Protein AF-A0A7S2PS71-F1 (afdb_monomer)

Structure (mmCIF, N/CA/C/O backbone):
data_AF-A0A7S2PS71-F1
#
_entry.id   AF-A0A7S2PS71-F1
#
loop_
_atom_site.group_PDB
_atom_site.id
_atom_site.type_symbol
_atom_site.label_atom_id
_atom_site.label_alt_id
_atom_site.label_comp_id
_atom_site.label_asym_id
_atom_site.label_entity_id
_atom_site.label_seq_id
_atom_site.pdbx_PDB_ins_code
_atom_site.Cartn_x
_atom_site.Cartn_y
_atom_site.Cartn_z
_atom_site.occupancy
_atom_site.B_iso_or_equiv
_atom_site.auth_seq_id
_atom_site.auth_comp_id
_atom_site.auth_asym_id
_atom_site.auth_atom_id
_atom_site.pdbx_PDB_model_num
ATOM 1 N N . MET A 1 1 ? 16.052 -10.004 -7.915 1.00 88.25 1 MET A N 1
ATOM 2 C CA . MET A 1 1 ? 15.479 -8.748 -7.383 1.00 88.25 1 MET A CA 1
ATOM 3 C C . MET A 1 1 ? 14.417 -8.160 -8.308 1.00 88.25 1 MET A C 1
ATOM 5 O O . MET A 1 1 ? 13.283 -8.078 -7.869 1.00 88.25 1 MET A O 1
ATOM 9 N N . VAL A 1 2 ? 14.727 -7.859 -9.580 1.00 94.12 2 VAL A N 1
ATOM 10 C CA . VAL A 1 2 ? 13.771 -7.283 -10.561 1.00 94.12 2 VAL A CA 1
ATOM 11 C C . VAL A 1 2 ? 12.418 -8.005 -10.595 1.00 94.12 2 VAL A C 1
ATOM 13 O O . VAL A 1 2 ? 11.387 -7.362 -10.455 1.00 94.12 2 VAL A O 1
ATOM 16 N N . LEU A 1 3 ? 12.409 -9.338 -10.705 1.00 93.62 3 LEU A N 1
ATOM 17 C CA . LEU A 1 3 ? 11.165 -10.118 -10.732 1.00 93.62 3 LEU A CA 1
ATOM 18 C C . LEU A 1 3 ? 10.338 -9.993 -9.450 1.00 93.62 3 LEU A C 1
ATOM 20 O O . LEU A 1 3 ? 9.124 -9.856 -9.519 1.00 93.62 3 LEU A O 1
ATOM 24 N N . VAL A 1 4 ? 10.993 -10.028 -8.287 1.00 92.06 4 VAL A N 1
ATOM 25 C CA . VAL A 1 4 ? 10.323 -9.878 -6.986 1.00 92.06 4 VAL A CA 1
ATOM 26 C C . VAL A 1 4 ? 9.732 -8.477 -6.871 1.00 92.06 4 VAL A C 1
ATOM 28 O O . VAL A 1 4 ? 8.587 -8.328 -6.466 1.00 92.06 4 VAL A O 1
ATOM 31 N N . PHE A 1 5 ? 10.484 -7.462 -7.293 1.00 92.00 5 PHE A N 1
ATOM 32 C CA . PHE A 1 5 ? 10.036 -6.077 -7.261 1.00 92.00 5 PHE A CA 1
ATOM 33 C C . PHE A 1 5 ? 8.840 -5.835 -8.188 1.00 92.00 5 PHE A C 1
ATOM 35 O O . PHE A 1 5 ? 7.818 -5.297 -7.768 1.00 92.00 5 PHE A O 1
ATOM 42 N N . PHE A 1 6 ? 8.926 -6.315 -9.429 1.00 93.25 6 PHE A N 1
ATOM 43 C CA . PHE A 1 6 ? 7.836 -6.213 -10.394 1.00 93.25 6 PHE A CA 1
ATOM 44 C C . PHE A 1 6 ? 6.597 -6.998 -9.948 1.00 93.25 6 PHE A C 1
ATOM 46 O O . PHE A 1 6 ? 5.473 -6.508 -10.068 1.00 93.25 6 PHE A O 1
ATOM 53 N N . HIS A 1 7 ? 6.794 -8.200 -9.387 1.00 92.38 7 HIS A N 1
ATOM 54 C CA . HIS A 1 7 ? 5.714 -8.970 -8.779 1.00 92.38 7 HIS A CA 1
ATOM 55 C C . HIS A 1 7 ? 5.026 -8.154 -7.695 1.00 92.38 7 HIS A C 1
ATOM 57 O O . HIS A 1 7 ? 3.797 -8.155 -7.647 1.00 92.38 7 HIS A O 1
ATOM 63 N N . THR A 1 8 ? 5.769 -7.452 -6.839 1.00 91.56 8 THR A N 1
ATOM 64 C CA . THR A 1 8 ? 5.081 -6.681 -5.818 1.00 91.56 8 THR A CA 1
ATOM 65 C C . THR A 1 8 ? 4.310 -5.514 -6.403 1.00 91.56 8 THR A C 1
ATOM 67 O O . THR A 1 8 ? 3.122 -5.454 -6.128 1.00 91.56 8 THR A O 1
ATOM 70 N N . ILE A 1 9 ? 4.895 -4.685 -7.275 1.00 92.31 9 ILE A N 1
ATOM 71 C CA . ILE A 1 9 ? 4.182 -3.541 -7.878 1.00 92.31 9 ILE A CA 1
ATOM 72 C C . ILE A 1 9 ? 2.855 -3.964 -8.525 1.00 92.31 9 ILE A C 1
ATOM 74 O O . ILE A 1 9 ? 1.849 -3.271 -8.384 1.00 92.31 9 ILE A O 1
ATOM 78 N N . PHE A 1 10 ? 2.832 -5.098 -9.230 1.00 91.50 10 PHE A N 1
ATOM 79 C CA . PHE A 1 10 ? 1.651 -5.500 -9.993 1.00 91.50 10 PHE A CA 1
ATOM 80 C C . PHE A 1 10 ? 0.907 -6.696 -9.433 1.00 91.50 10 PHE A C 1
ATOM 82 O O . PHE A 1 10 ? -0.272 -6.596 -9.136 1.00 91.50 10 PHE A O 1
ATOM 89 N N . ALA A 1 11 ? 1.544 -7.854 -9.308 1.00 88.19 11 ALA A N 1
ATOM 90 C CA . ALA A 1 11 ? 0.830 -9.073 -8.942 1.00 88.19 11 ALA A CA 1
ATOM 91 C C . ALA A 1 11 ? 0.374 -9.083 -7.472 1.00 88.19 11 ALA A C 1
ATOM 93 O O . ALA A 1 11 ? -0.634 -9.718 -7.155 1.00 88.19 11 ALA A O 1
ATOM 94 N N . GLY A 1 12 ? 1.106 -8.415 -6.576 1.00 90.25 12 GLY A N 1
ATOM 95 C CA . GLY A 1 12 ? 0.759 -8.282 -5.161 1.00 90.25 12 GLY A CA 1
ATOM 96 C C . GLY A 1 12 ? -0.057 -7.024 -4.868 1.00 90.25 12 GLY A C 1
ATOM 97 O O . GLY A 1 12 ? -1.199 -7.108 -4.419 1.00 90.25 12 GLY A O 1
ATOM 98 N N . HIS A 1 13 ? 0.524 -5.863 -5.150 1.00 94.19 13 HIS A N 1
ATOM 99 C CA . HIS A 1 13 ? 0.075 -4.568 -4.649 1.00 94.19 13 HIS A CA 1
ATOM 100 C C . HIS A 1 13 ? -1.300 -4.147 -5.181 1.00 94.19 13 HIS A C 1
ATOM 102 O O . HIS A 1 13 ? -2.149 -3.696 -4.412 1.00 94.19 13 HIS A O 1
ATOM 108 N N . VAL A 1 14 ? -1.603 -4.401 -6.460 1.00 94.56 14 VAL A N 1
ATOM 109 C CA . VAL A 1 14 ? -2.919 -4.051 -7.041 1.00 94.56 14 VAL A CA 1
ATOM 110 C C . VAL A 1 14 ? -4.080 -4.776 -6.354 1.00 94.56 14 VAL A C 1
ATOM 112 O O . VAL A 1 14 ? -5.198 -4.267 -6.325 1.00 94.56 14 VAL A O 1
ATOM 115 N N . LYS A 1 15 ? -3.829 -5.951 -5.758 1.00 94.25 15 LYS A N 1
ATOM 116 C CA . LYS A 1 15 ? -4.843 -6.697 -4.997 1.00 94.25 15 LYS A CA 1
ATOM 117 C C . LYS A 1 15 ? -5.150 -6.014 -3.672 1.00 94.25 15 LYS A C 1
ATOM 119 O O . LYS A 1 15 ? -6.304 -6.027 -3.253 1.00 94.25 15 LYS A O 1
ATOM 124 N N . LEU A 1 16 ? -4.144 -5.398 -3.042 1.00 95.25 16 LEU A N 1
ATOM 125 C CA . LEU A 1 16 ? -4.334 -4.603 -1.828 1.00 95.25 16 LEU A CA 1
ATOM 126 C C . LEU A 1 16 ? -5.249 -3.413 -2.129 1.00 95.25 16 LEU A C 1
ATOM 128 O O . LEU A 1 16 ? -6.234 -3.222 -1.423 1.00 95.25 16 LEU A O 1
ATOM 132 N N . HIS A 1 17 ? -4.995 -2.688 -3.225 1.00 95.88 17 HIS A N 1
ATOM 133 C CA . HIS A 1 17 ? -5.865 -1.596 -3.677 1.00 95.88 17 HIS A CA 1
ATOM 134 C C . HIS A 1 17 ? -7.286 -2.069 -3.996 1.00 95.88 17 HIS A C 1
ATOM 136 O O . HIS A 1 17 ? -8.255 -1.473 -3.528 1.00 95.88 17 HIS A O 1
ATOM 142 N N . ALA A 1 18 ? -7.421 -3.153 -4.766 1.00 93.75 18 ALA A N 1
ATOM 143 C CA . ALA A 1 18 ? -8.726 -3.692 -5.137 1.00 93.75 18 ALA A CA 1
ATOM 144 C C . ALA A 1 18 ? -9.552 -4.083 -3.902 1.00 93.75 18 ALA A C 1
ATOM 146 O O . ALA A 1 18 ? -10.733 -3.743 -3.820 1.00 93.75 18 ALA A O 1
ATOM 147 N N . MET A 1 19 ? -8.926 -4.749 -2.927 1.00 95.25 19 MET A N 1
ATOM 148 C CA . MET A 1 19 ? -9.580 -5.142 -1.682 1.00 95.25 19 MET A CA 1
ATOM 149 C C . MET A 1 19 ? -9.910 -3.932 -0.803 1.00 95.25 19 MET A C 1
ATOM 151 O O . MET A 1 19 ? -11.015 -3.855 -0.281 1.00 95.25 19 MET A O 1
ATOM 155 N N . ALA A 1 20 ? -9.011 -2.954 -0.697 1.00 96.00 20 ALA A N 1
ATOM 156 C CA . ALA A 1 20 ? -9.198 -1.770 0.139 1.00 96.00 20 ALA A CA 1
ATOM 157 C C . ALA A 1 20 ? -10.410 -0.904 -0.244 1.00 96.00 20 ALA A C 1
ATOM 159 O O . ALA A 1 20 ? -10.923 -0.186 0.609 1.00 96.00 20 ALA A O 1
ATOM 160 N N . ASN A 1 21 ? -10.913 -0.995 -1.482 1.00 94.88 21 ASN A N 1
ATOM 161 C CA . ASN A 1 21 ? -12.157 -0.320 -1.880 1.00 94.88 21 ASN A CA 1
ATOM 162 C C . ASN A 1 21 ? -13.375 -0.775 -1.058 1.00 94.88 21 ASN A C 1
ATOM 164 O O . ASN A 1 21 ? -14.301 0.004 -0.870 1.00 94.88 21 ASN A O 1
ATOM 168 N N . TRP A 1 22 ? -13.367 -2.007 -0.542 1.00 95.19 22 TRP A N 1
ATOM 169 C CA . TRP A 1 22 ? -14.413 -2.519 0.351 1.00 95.19 22 TRP A CA 1
ATOM 170 C C . TRP A 1 22 ? -14.237 -2.039 1.801 1.00 95.19 22 TRP A C 1
ATOM 172 O O . TRP A 1 22 ? -15.141 -2.168 2.620 1.00 95.19 22 TRP A O 1
ATOM 182 N N . GLY A 1 23 ? -13.075 -1.462 2.120 1.00 95.69 23 GLY A N 1
ATOM 183 C CA . GLY A 1 23 ? -12.723 -0.946 3.441 1.00 95.69 23 GLY A CA 1
ATOM 184 C C . GLY A 1 23 ? -13.134 0.509 3.655 1.00 95.69 23 GLY A C 1
ATOM 185 O O . GLY A 1 23 ? -12.707 1.122 4.630 1.00 95.69 23 GLY A O 1
ATOM 186 N N . VAL A 1 24 ? -13.910 1.094 2.742 1.00 95.06 24 VAL A N 1
ATOM 187 C CA . VAL A 1 24 ? -14.308 2.502 2.786 1.00 95.06 24 VAL A CA 1
ATOM 188 C C . VAL A 1 24 ? -15.759 2.678 2.349 1.00 95.06 24 VAL A C 1
ATOM 190 O O . VAL A 1 24 ? -16.217 2.023 1.418 1.00 95.06 24 VAL A O 1
ATOM 193 N N . ASN A 1 25 ? -16.486 3.596 2.990 1.00 93.00 25 ASN A N 1
ATOM 194 C CA . ASN A 1 25 ? -17.864 3.911 2.613 1.00 93.00 25 ASN A CA 1
ATOM 195 C C . ASN A 1 25 ? -18.225 5.370 2.919 1.00 93.00 25 ASN A C 1
ATOM 197 O O . ASN A 1 25 ? -18.721 5.700 3.988 1.00 93.00 25 ASN A O 1
ATOM 201 N N . HIS A 1 26 ? -18.010 6.271 1.964 1.00 88.50 26 HIS A N 1
ATOM 202 C CA . HIS A 1 26 ? -18.262 7.699 2.184 1.00 88.50 26 HIS A CA 1
ATOM 203 C C . HIS A 1 26 ? -19.748 8.065 2.379 1.00 88.50 26 HIS A C 1
ATOM 205 O O . HIS A 1 26 ? -20.025 9.172 2.826 1.00 88.50 26 HIS A O 1
ATOM 211 N N . MET A 1 27 ? -20.689 7.173 2.044 1.00 88.31 27 MET A N 1
ATOM 212 C CA . MET A 1 27 ? -22.129 7.463 2.071 1.00 88.31 27 MET A CA 1
ATOM 213 C C . MET A 1 27 ? -22.780 7.179 3.428 1.00 88.31 27 MET A C 1
ATOM 215 O O . MET A 1 27 ? -23.771 7.820 3.763 1.00 88.31 27 MET A O 1
ATOM 219 N N . LEU A 1 28 ? -22.256 6.209 4.185 1.00 87.88 28 LEU A N 1
ATOM 220 C CA . LEU A 1 28 ? -22.832 5.768 5.466 1.00 87.88 28 LEU A CA 1
ATOM 221 C C . LEU A 1 28 ? -22.031 6.224 6.692 1.00 87.88 28 LEU A C 1
ATOM 223 O O . LEU A 1 28 ? -22.475 6.052 7.823 1.00 87.88 28 LEU A O 1
ATOM 227 N N . ILE A 1 29 ? -20.844 6.787 6.477 1.00 88.06 29 ILE A N 1
ATOM 228 C CA . ILE A 1 29 ? -19.962 7.263 7.539 1.00 88.06 29 ILE A CA 1
ATOM 229 C C . ILE A 1 29 ? -20.316 8.711 7.873 1.00 88.06 29 ILE A C 1
ATOM 231 O O . IL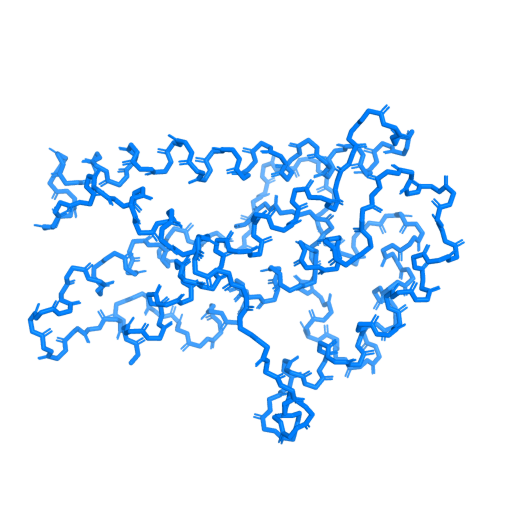E A 1 29 ? -20.251 9.571 7.001 1.00 88.06 29 ILE A O 1
ATOM 235 N N . GLU A 1 30 ? -20.600 9.005 9.140 1.00 89.81 30 GLU A N 1
ATOM 236 C CA . GLU A 1 30 ? -20.788 10.381 9.632 1.00 89.81 30 GLU A CA 1
ATOM 237 C C . GLU A 1 30 ? -19.474 11.029 10.104 1.00 89.81 30 GLU A C 1
ATOM 239 O O . GLU A 1 30 ? -19.332 12.253 10.109 1.00 89.81 30 GLU A O 1
ATOM 244 N N . ASP A 1 31 ? -18.485 10.218 10.492 1.00 92.81 31 ASP A N 1
ATOM 245 C CA . ASP A 1 31 ? -17.196 10.708 10.977 1.00 92.81 31 ASP A CA 1
ATOM 246 C C . ASP A 1 31 ? -16.380 11.363 9.848 1.00 92.81 31 ASP A C 1
ATOM 248 O O . ASP A 1 31 ? -15.998 10.733 8.858 1.00 92.81 31 ASP A O 1
ATOM 252 N N . SER A 1 32 ? -16.069 12.649 10.020 1.00 92.75 32 SER A N 1
ATOM 253 C CA . SER A 1 32 ? -15.376 13.445 8.999 1.00 92.75 32 SER A CA 1
ATOM 254 C C . SER A 1 32 ? -13.968 12.942 8.645 1.00 92.75 32 SER A C 1
ATOM 256 O O . SER A 1 32 ? -13.517 13.144 7.514 1.00 92.75 32 SER A O 1
ATOM 258 N N . VAL A 1 33 ? -13.256 12.289 9.574 1.00 93.38 33 VAL A N 1
ATOM 259 C CA . VAL A 1 33 ? -11.925 11.723 9.306 1.00 93.38 33 VAL A CA 1
ATOM 260 C C . VAL A 1 33 ? -12.079 10.520 8.390 1.00 93.38 33 VAL A C 1
ATOM 262 O O . VAL A 1 33 ? -11.402 10.438 7.364 1.00 93.38 33 VAL A O 1
ATOM 265 N N . LEU A 1 34 ? -13.005 9.621 8.718 1.00 94.19 34 LEU A N 1
ATOM 266 C CA . LEU A 1 34 ? -13.282 8.437 7.912 1.00 94.19 34 LEU A CA 1
ATOM 267 C C . LEU A 1 34 ? -13.854 8.790 6.530 1.00 94.19 34 LEU A C 1
ATOM 269 O O . LEU A 1 34 ? -13.444 8.182 5.541 1.00 94.19 34 LEU A O 1
ATOM 273 N N . GLN A 1 35 ? -14.708 9.814 6.416 1.00 94.38 35 GLN A N 1
ATOM 274 C CA . GLN A 1 35 ? -15.187 10.304 5.115 1.00 94.38 35 GLN A CA 1
ATOM 275 C C . GLN A 1 35 ? -14.034 10.771 4.217 1.00 94.38 35 GLN A C 1
ATOM 277 O O . GLN A 1 35 ? -13.961 10.383 3.049 1.00 94.38 35 GLN A O 1
ATOM 282 N N . ARG A 1 36 ? -13.095 11.566 4.752 1.00 93.81 36 ARG A N 1
ATOM 283 C CA . ARG A 1 36 ? -11.908 12.007 3.996 1.00 93.81 36 ARG A CA 1
ATOM 284 C C . ARG A 1 36 ? -11.063 10.816 3.558 1.00 93.81 36 ARG A C 1
ATOM 286 O O . ARG A 1 36 ? -10.705 10.731 2.388 1.00 93.81 36 ARG A O 1
ATOM 293 N N . CYS A 1 37 ? -10.819 9.869 4.464 1.00 94.31 37 CYS A N 1
ATOM 294 C CA . CYS A 1 37 ? -10.092 8.635 4.161 1.00 94.31 37 CYS A CA 1
ATOM 295 C C . CYS A 1 37 ? -10.757 7.839 3.031 1.00 94.31 37 CYS A C 1
ATOM 297 O O . CYS A 1 37 ? -10.066 7.336 2.141 1.00 94.31 37 CYS A O 1
ATOM 299 N N . ALA A 1 38 ? -12.090 7.761 3.045 1.00 95.44 38 ALA A N 1
ATOM 300 C CA . ALA A 1 38 ? -12.874 7.067 2.035 1.00 95.44 38 ALA A CA 1
ATOM 301 C C . ALA A 1 38 ? -12.771 7.735 0.660 1.00 95.44 38 ALA A C 1
ATOM 303 O O . ALA A 1 38 ? -12.468 7.062 -0.329 1.00 95.44 38 ALA A O 1
ATOM 304 N N . VAL A 1 39 ? -12.959 9.057 0.597 1.00 94.62 39 VAL A N 1
ATOM 305 C CA . VAL A 1 39 ? -12.832 9.832 -0.648 1.00 94.62 39 VAL A CA 1
ATOM 306 C C . VAL A 1 39 ? -11.414 9.726 -1.203 1.00 94.62 39 VAL A C 1
ATOM 308 O O . VAL A 1 39 ? -11.243 9.427 -2.383 1.00 94.62 39 VAL A O 1
ATOM 311 N N . THR A 1 40 ? -10.398 9.911 -0.359 1.00 94.56 40 THR A N 1
ATOM 312 C CA . THR A 1 40 ? -8.992 9.834 -0.766 1.00 94.56 40 THR A CA 1
ATOM 313 C C . THR A 1 40 ? -8.632 8.452 -1.298 1.00 94.56 40 THR A C 1
ATOM 315 O O . THR A 1 40 ? -8.109 8.366 -2.404 1.00 94.56 40 THR A O 1
ATOM 318 N N . THR A 1 41 ? -8.964 7.382 -0.569 1.00 95.88 41 THR A N 1
ATOM 319 C CA . THR A 1 41 ? -8.686 6.000 -0.998 1.00 95.88 41 THR A CA 1
ATOM 320 C C . THR A 1 41 ? -9.357 5.698 -2.335 1.00 95.88 41 THR A C 1
ATOM 322 O O . THR A 1 41 ? -8.712 5.201 -3.257 1.00 95.88 41 THR A O 1
ATOM 325 N N . THR A 1 42 ? -10.637 6.058 -2.471 1.00 95.31 42 THR A N 1
ATOM 326 C CA . THR A 1 42 ? -11.406 5.824 -3.701 1.00 95.31 42 THR A CA 1
ATOM 327 C C . THR A 1 42 ? -10.801 6.582 -4.881 1.00 95.31 42 THR A C 1
ATOM 329 O O . THR A 1 42 ? -10.583 6.005 -5.946 1.00 95.31 42 THR A O 1
ATOM 332 N N . ALA A 1 43 ? -10.485 7.867 -4.694 1.00 94.19 43 ALA A N 1
ATOM 333 C CA . ALA A 1 43 ? -9.886 8.696 -5.732 1.00 94.19 43 ALA A CA 1
ATOM 334 C C . ALA A 1 43 ? -8.495 8.185 -6.130 1.00 94.19 43 ALA A C 1
ATOM 336 O O . ALA A 1 43 ? -8.214 8.053 -7.320 1.00 94.19 43 ALA A O 1
ATOM 337 N N . TYR A 1 44 ? -7.643 7.851 -5.156 1.00 94.38 44 TYR A N 1
ATOM 338 C CA . TYR A 1 44 ? -6.295 7.344 -5.408 1.00 94.38 44 TYR A CA 1
ATOM 339 C C . TYR A 1 44 ? -6.329 6.030 -6.192 1.00 94.38 44 TYR A C 1
ATOM 341 O O . TYR A 1 44 ? -5.685 5.916 -7.235 1.00 94.38 44 TYR A O 1
ATOM 349 N N . ASN A 1 45 ? -7.161 5.076 -5.763 1.00 94.94 45 ASN A N 1
ATOM 350 C CA . ASN A 1 45 ? -7.341 3.802 -6.459 1.00 94.94 45 ASN A CA 1
ATOM 351 C C . ASN A 1 45 ? -7.876 4.007 -7.884 1.00 94.94 45 ASN A C 1
ATOM 353 O O . ASN A 1 45 ? -7.386 3.385 -8.830 1.00 94.94 45 ASN A O 1
ATOM 357 N N . PHE A 1 46 ? -8.838 4.918 -8.064 1.00 94.06 46 PHE A N 1
ATOM 358 C CA . PHE A 1 46 ? -9.353 5.274 -9.385 1.00 94.06 46 PHE A CA 1
ATOM 359 C C . PHE A 1 46 ? -8.261 5.857 -10.292 1.00 94.06 46 PHE A C 1
ATOM 361 O O . PHE A 1 46 ? -8.140 5.442 -11.449 1.00 94.06 46 PHE A O 1
ATOM 368 N N . PHE A 1 47 ? -7.445 6.789 -9.793 1.00 93.00 47 PHE A N 1
ATOM 369 C CA . PHE A 1 47 ? -6.344 7.376 -10.561 1.00 93.00 47 PHE A CA 1
ATOM 370 C C . PHE A 1 47 ? -5.273 6.340 -10.909 1.00 93.00 47 PHE A C 1
ATOM 372 O O . PHE A 1 47 ? -4.846 6.275 -12.067 1.00 93.00 47 PHE A O 1
ATOM 379 N N . GLY A 1 48 ? -4.896 5.496 -9.947 1.00 91.50 48 GLY A N 1
ATOM 380 C CA . GLY A 1 48 ? -3.940 4.408 -10.144 1.00 91.50 48 GLY A CA 1
ATOM 381 C C . GLY A 1 48 ? -4.392 3.413 -11.212 1.00 91.50 48 GLY A C 1
ATOM 382 O O . GLY A 1 48 ? -3.582 2.961 -12.011 1.00 91.50 48 GLY A O 1
ATOM 383 N N . HIS A 1 49 ? -5.690 3.124 -11.306 1.00 90.75 49 HIS A N 1
ATOM 384 C CA . HIS A 1 49 ? -6.200 2.208 -12.326 1.00 90.75 49 HIS A CA 1
ATOM 385 C C . HIS A 1 49 ? -6.412 2.879 -13.695 1.00 90.75 49 HIS A C 1
ATOM 387 O O . HIS A 1 49 ? -6.064 2.322 -14.732 1.00 90.75 49 HIS A O 1
ATOM 393 N N . THR A 1 50 ? -6.991 4.084 -13.726 1.00 90.75 50 THR A N 1
ATOM 394 C CA . THR A 1 50 ? -7.471 4.697 -14.982 1.00 90.75 50 THR A CA 1
ATOM 395 C C . THR A 1 50 ? -6.497 5.679 -15.622 1.00 90.75 50 THR A C 1
ATOM 397 O O . THR A 1 50 ? -6.511 5.849 -16.841 1.00 90.75 50 THR A O 1
ATOM 400 N N . ARG A 1 51 ? -5.660 6.360 -14.830 1.00 93.38 51 ARG A N 1
ATOM 401 C CA . ARG A 1 51 ? -4.757 7.414 -15.327 1.00 93.38 51 ARG A CA 1
ATOM 402 C C . ARG A 1 51 ? -3.317 6.951 -15.431 1.00 93.38 51 ARG A C 1
ATOM 404 O O . ARG A 1 51 ? -2.634 7.344 -16.374 1.00 93.38 51 ARG A O 1
ATOM 411 N N . PHE A 1 52 ? -2.873 6.086 -14.527 1.00 92.06 52 PHE A N 1
ATOM 412 C CA . PHE A 1 52 ? -1.505 5.580 -14.540 1.00 92.06 52 PHE A CA 1
ATOM 413 C C . PHE A 1 52 ? -1.081 4.939 -15.878 1.00 92.06 52 PHE A C 1
ATOM 415 O O . PHE A 1 52 ? 0.000 5.284 -16.357 1.00 92.06 52 PHE A O 1
ATOM 422 N N . PRO A 1 53 ? -1.914 4.134 -16.578 1.00 93.19 53 PRO A N 1
ATOM 423 C CA . PRO A 1 53 ? -1.543 3.620 -17.902 1.00 93.19 53 PRO A CA 1
ATOM 424 C C . PRO A 1 53 ? -1.290 4.716 -18.948 1.00 93.19 53 PRO A C 1
ATOM 426 O O . PRO A 1 53 ? -0.445 4.563 -19.833 1.00 93.19 53 PRO A O 1
ATOM 429 N N . ALA A 1 54 ? -1.995 5.848 -18.849 1.00 93.50 54 ALA A N 1
ATOM 430 C CA . ALA A 1 54 ? -1.768 6.990 -19.728 1.00 93.50 54 ALA A CA 1
ATOM 431 C C . ALA A 1 54 ? -0.424 7.675 -19.429 1.00 93.50 54 ALA A C 1
ATOM 433 O O . ALA A 1 54 ? 0.286 8.037 -20.369 1.00 93.50 54 ALA A O 1
ATOM 434 N N . TYR A 1 55 ? -0.042 7.796 -18.151 1.00 92.31 55 TYR A N 1
ATOM 435 C CA . TYR A 1 55 ? 1.277 8.309 -17.761 1.00 92.31 55 TYR A CA 1
ATOM 436 C C . TYR A 1 55 ? 2.406 7.384 -18.221 1.00 92.31 55 TYR A C 1
ATOM 438 O O . TYR A 1 55 ? 3.355 7.857 -18.844 1.00 92.31 55 TYR A O 1
ATOM 446 N N . ALA A 1 56 ? 2.258 6.071 -18.027 1.00 92.88 56 ALA A N 1
ATOM 447 C CA . ALA A 1 56 ? 3.240 5.081 -18.466 1.00 92.88 56 ALA A CA 1
ATOM 448 C C . ALA A 1 56 ? 3.488 5.144 -19.985 1.00 92.88 56 ALA A C 1
ATOM 450 O O . ALA A 1 56 ? 4.626 5.112 -20.449 1.00 92.88 56 ALA A O 1
ATOM 451 N N . ARG A 1 57 ? 2.421 5.334 -20.772 1.00 93.50 57 ARG A N 1
ATOM 452 C CA . ARG A 1 57 ? 2.508 5.552 -22.225 1.00 93.50 57 ARG A CA 1
ATOM 453 C C . ARG A 1 57 ? 3.188 6.874 -22.591 1.00 93.50 57 ARG A C 1
ATOM 455 O O . ARG A 1 57 ? 3.891 6.948 -23.598 1.00 93.50 57 ARG A O 1
ATOM 462 N N . ALA A 1 58 ? 2.947 7.932 -21.817 1.00 94.62 58 ALA A N 1
ATOM 463 C CA . ALA A 1 58 ? 3.551 9.236 -22.063 1.00 94.62 58 ALA A CA 1
ATOM 464 C C . ALA A 1 58 ? 5.074 9.202 -21.875 1.00 94.62 58 ALA A C 1
ATOM 466 O O . ALA A 1 58 ? 5.775 9.830 -22.662 1.00 94.62 58 ALA A O 1
ATOM 467 N N . TRP A 1 59 ? 5.594 8.429 -20.913 1.00 94.94 59 TRP A N 1
ATOM 468 C CA . TRP A 1 59 ? 7.042 8.295 -20.695 1.00 94.94 59 TRP A CA 1
ATOM 469 C C . TRP A 1 59 ? 7.784 7.821 -21.946 1.00 94.94 59 TRP A C 1
ATOM 471 O O . TRP A 1 59 ? 8.794 8.416 -22.315 1.00 94.94 59 TRP A O 1
ATOM 481 N N . TYR A 1 60 ? 7.252 6.817 -22.647 1.00 95.94 60 TYR A N 1
ATOM 482 C CA . TYR A 1 60 ? 7.834 6.347 -23.905 1.00 95.94 60 TYR A CA 1
ATOM 483 C C . TYR A 1 60 ? 7.738 7.404 -25.015 1.00 95.94 60 TYR A C 1
ATOM 485 O O . TYR A 1 60 ? 8.723 7.725 -25.673 1.00 95.94 60 TYR A O 1
ATOM 493 N N . ARG A 1 61 ? 6.559 8.020 -25.188 1.00 96.25 61 ARG A N 1
ATOM 494 C CA . ARG A 1 61 ? 6.331 9.037 -26.234 1.00 96.25 61 ARG A CA 1
ATOM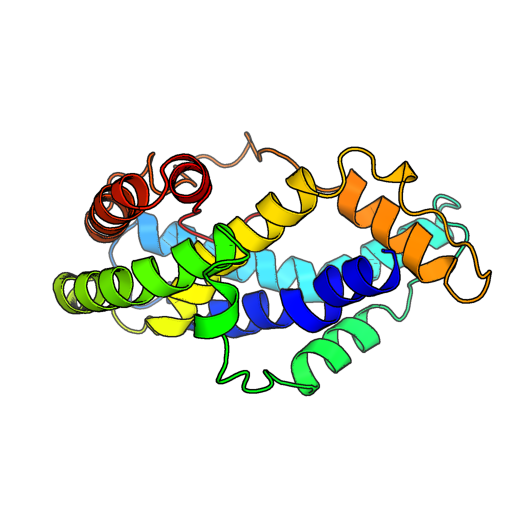 495 C C . ARG A 1 61 ? 7.195 10.286 -26.076 1.00 96.25 61 ARG A C 1
ATOM 497 O O . ARG A 1 61 ? 7.513 10.928 -27.070 1.00 96.25 61 ARG A O 1
ATOM 504 N N . LEU A 1 62 ? 7.538 10.639 -24.841 1.00 96.88 62 LEU A N 1
ATOM 505 C CA . LEU A 1 62 ? 8.409 11.768 -24.520 1.00 96.88 62 LEU A CA 1
ATOM 506 C C . LEU A 1 62 ? 9.903 11.400 -24.565 1.00 96.88 62 L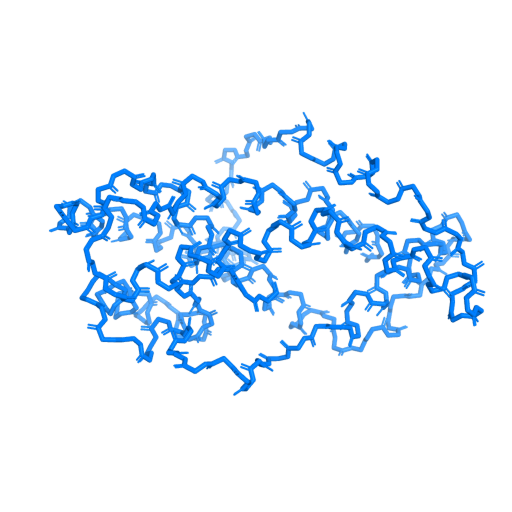EU A C 1
ATOM 508 O O . LEU A 1 62 ? 10.736 12.263 -24.309 1.00 96.88 62 LEU A O 1
ATOM 512 N N . GLY A 1 63 ? 10.252 10.142 -24.863 1.00 96.56 63 GLY A N 1
ATOM 513 C CA . GLY A 1 63 ? 11.637 9.659 -24.875 1.00 96.56 63 GLY A CA 1
ATOM 514 C C . GLY A 1 63 ? 12.263 9.519 -23.485 1.00 96.56 63 GLY A C 1
ATOM 515 O O . GLY A 1 63 ? 13.479 9.408 -23.370 1.00 96.56 63 GLY A O 1
ATOM 516 N N . VAL A 1 64 ? 11.446 9.538 -22.426 1.00 95.88 64 VAL A N 1
ATOM 517 C CA . VAL A 1 64 ? 11.900 9.386 -21.036 1.00 95.88 64 VAL A CA 1
ATOM 518 C C . VAL A 1 64 ? 12.193 7.917 -20.718 1.00 95.88 64 VAL A C 1
ATOM 520 O O . VAL A 1 64 ? 13.107 7.634 -19.953 1.00 95.88 64 VAL A O 1
ATOM 523 N N . SER A 1 65 ? 11.444 6.987 -21.317 1.00 96.69 65 SER A N 1
ATOM 524 C CA . SER A 1 65 ? 11.653 5.539 -21.195 1.00 96.69 65 SER A CA 1
ATOM 525 C C . SER A 1 65 ? 12.063 4.922 -22.531 1.00 96.69 65 SER A C 1
ATOM 527 O O . SER A 1 65 ? 11.580 5.335 -23.587 1.00 96.69 65 SER A O 1
ATOM 529 N N . ALA A 1 66 ? 12.925 3.905 -22.472 1.00 96.69 66 ALA A N 1
ATOM 530 C CA . ALA A 1 66 ? 13.342 3.120 -23.628 1.00 96.69 66 ALA A CA 1
ATOM 531 C C . ALA A 1 66 ? 12.289 2.088 -24.082 1.00 96.69 66 ALA A C 1
ATOM 533 O O . ALA A 1 66 ? 12.316 1.669 -25.240 1.00 96.69 66 ALA A O 1
ATOM 534 N N . HIS A 1 67 ? 11.368 1.679 -23.203 1.00 96.81 67 HIS A N 1
ATOM 535 C CA . HIS A 1 67 ? 10.367 0.646 -23.483 1.00 96.81 67 HIS A CA 1
ATOM 536 C C . HIS A 1 67 ? 8.940 1.212 -23.510 1.00 96.81 67 HIS A C 1
ATOM 538 O O . HIS A 1 67 ? 8.591 2.129 -22.771 1.00 96.81 67 HIS A O 1
ATOM 544 N N . ASP A 1 68 ? 8.080 0.634 -24.354 1.00 95.44 68 ASP A N 1
ATOM 545 C CA . ASP A 1 68 ? 6.667 1.010 -24.404 1.00 95.44 68 ASP A CA 1
ATOM 546 C C . ASP A 1 68 ? 5.855 0.277 -23.325 1.00 95.44 68 ASP A C 1
ATOM 548 O O . ASP A 1 68 ? 5.684 -0.943 -23.361 1.00 95.44 68 ASP A O 1
ATOM 552 N N . PHE A 1 69 ? 5.293 1.045 -22.392 1.00 95.38 69 PHE A N 1
ATOM 553 C CA . PHE A 1 69 ? 4.412 0.555 -21.330 1.00 95.38 69 PHE A CA 1
ATOM 554 C C . PHE A 1 69 ? 2.920 0.786 -21.623 1.00 95.38 69 PHE A C 1
ATOM 556 O O . PHE A 1 69 ? 2.090 0.786 -20.713 1.00 95.38 69 PHE A O 1
ATOM 563 N N . SER A 1 70 ? 2.538 0.979 -22.888 1.00 92.50 70 SER A N 1
ATOM 564 C CA . SER A 1 70 ? 1.158 1.269 -23.300 1.00 92.50 70 SER A CA 1
ATOM 565 C C . SER A 1 70 ? 0.119 0.212 -22.906 1.00 92.50 70 SER A C 1
ATOM 567 O O . SER A 1 70 ? -1.067 0.551 -22.870 1.00 92.50 70 SER A O 1
ATOM 569 N N . ARG A 1 71 ? 0.563 -1.020 -22.606 1.00 93.88 71 ARG A N 1
ATOM 570 C CA . ARG A 1 71 ? -0.248 -2.190 -22.212 1.00 93.88 71 ARG A CA 1
ATOM 571 C C . ARG A 1 71 ? -0.148 -2.549 -20.721 1.00 93.88 71 ARG A C 1
ATOM 573 O O . ARG A 1 71 ? -0.421 -3.688 -20.340 1.00 93.88 71 ARG A O 1
ATOM 580 N N . ILE A 1 72 ? 0.303 -1.622 -19.875 1.00 93.88 72 ILE A N 1
ATOM 581 C CA . ILE A 1 72 ? 0.481 -1.882 -18.437 1.00 93.88 72 ILE A CA 1
ATOM 582 C C . ILE A 1 72 ? -0.843 -2.184 -17.713 1.00 93.88 72 ILE A C 1
ATOM 584 O O . ILE A 1 72 ? -0.859 -2.914 -16.726 1.00 93.88 72 ILE A O 1
ATOM 588 N N . ASP A 1 73 ? -1.959 -1.692 -18.250 1.00 93.81 73 ASP A N 1
ATOM 589 C CA . ASP A 1 73 ? -3.323 -2.023 -17.830 1.00 93.81 73 ASP A CA 1
ATOM 590 C C . ASP A 1 73 ? -3.580 -3.536 -17.845 1.00 93.81 73 ASP A C 1
ATOM 592 O O . ASP A 1 73 ? -4.148 -4.080 -16.904 1.00 93.81 73 ASP A O 1
ATOM 596 N N . GLN A 1 74 ? -3.063 -4.250 -18.847 1.00 94.81 74 GLN A N 1
ATOM 597 C CA . GLN A 1 74 ? -3.222 -5.704 -18.940 1.00 94.81 74 GLN A CA 1
ATOM 598 C C . GLN A 1 74 ? -2.473 -6.445 -17.830 1.00 94.81 74 GLN A C 1
ATOM 600 O O . GLN A 1 74 ? -2.909 -7.510 -17.393 1.00 94.81 74 GLN A O 1
ATOM 605 N N . VAL A 1 75 ? -1.355 -5.884 -17.360 1.00 93.75 75 VAL A N 1
ATOM 606 C CA . VAL A 1 75 ? -0.582 -6.435 -16.240 1.00 93.75 75 VAL A CA 1
ATOM 607 C C . VAL A 1 75 ? -1.332 -6.217 -14.924 1.00 93.75 75 VAL A C 1
ATOM 609 O O . VAL A 1 75 ? -1.422 -7.144 -14.117 1.00 93.75 75 VAL A O 1
ATOM 612 N N . ILE A 1 76 ? -1.920 -5.030 -14.737 1.00 92.81 76 ILE A N 1
ATOM 613 C CA . ILE A 1 76 ? -2.782 -4.711 -13.588 1.00 92.81 76 ILE A CA 1
ATOM 614 C C . ILE A 1 76 ? -3.984 -5.663 -13.558 1.00 92.81 76 ILE A C 1
ATOM 616 O O . ILE A 1 76 ? -4.192 -6.358 -12.562 1.00 92.81 76 ILE A O 1
ATOM 620 N N . ASP A 1 77 ? -4.713 -5.771 -14.670 1.00 93.25 77 ASP A N 1
ATOM 621 C CA . ASP A 1 77 ? -5.872 -6.655 -14.820 1.00 93.25 77 ASP A CA 1
ATOM 622 C C . ASP A 1 77 ? -5.522 -8.115 -14.542 1.00 93.25 77 ASP A C 1
ATOM 624 O O . ASP A 1 77 ? -6.274 -8.826 -13.870 1.00 93.25 77 ASP A O 1
ATOM 628 N N . HIS A 1 78 ? -4.385 -8.582 -15.062 1.00 94.12 78 HIS A N 1
ATOM 629 C CA . HIS A 1 78 ? -3.907 -9.933 -14.804 1.00 94.12 78 HIS A CA 1
ATOM 630 C C . HIS A 1 78 ? -3.624 -10.145 -13.313 1.00 94.12 78 HIS A C 1
ATOM 632 O O . HIS A 1 78 ? -4.045 -11.157 -12.748 1.00 94.12 78 HIS A O 1
ATOM 638 N N . GLY A 1 79 ? -2.966 -9.179 -12.665 1.00 92.12 79 GLY A N 1
ATOM 639 C CA . GLY A 1 79 ? -2.717 -9.185 -11.227 1.00 92.12 79 GLY A CA 1
ATOM 640 C C . GLY A 1 79 ? -4.014 -9.318 -10.433 1.00 92.12 79 GLY A C 1
ATOM 641 O O . GLY A 1 79 ? -4.141 -10.243 -9.632 1.00 92.12 79 GLY A O 1
ATOM 642 N N . VAL A 1 80 ? -5.007 -8.471 -10.707 1.00 91.06 80 VAL A N 1
ATOM 643 C CA . VAL A 1 80 ? -6.322 -8.524 -10.046 1.00 91.06 80 VAL A CA 1
ATOM 644 C C . VAL A 1 80 ? -7.007 -9.879 -10.279 1.00 91.06 80 VAL A C 1
ATOM 646 O O . VAL A 1 80 ? -7.400 -10.543 -9.317 1.00 91.06 80 VAL A O 1
ATOM 649 N N . LYS A 1 81 ? -7.092 -10.338 -11.535 1.00 92.62 81 LYS A N 1
ATOM 650 C CA . LYS A 1 81 ? -7.777 -11.591 -11.918 1.00 92.62 81 LYS A CA 1
ATOM 651 C C . LYS A 1 81 ? -7.123 -12.845 -11.344 1.00 92.62 81 LYS A C 1
ATOM 653 O O . LYS A 1 81 ? -7.817 -13.826 -11.096 1.00 92.62 81 LYS A O 1
ATOM 658 N N . ALA A 1 82 ? -5.811 -12.828 -11.106 1.00 91.75 82 ALA A N 1
ATOM 659 C CA . ALA A 1 82 ? -5.101 -13.959 -10.511 1.00 91.75 82 ALA A CA 1
ATOM 660 C C . ALA A 1 82 ? -5.539 -14.260 -9.063 1.00 91.75 82 ALA A C 1
ATOM 662 O O . ALA A 1 82 ? -5.252 -15.347 -8.558 1.00 91.75 82 ALA A O 1
ATOM 663 N N . GLY A 1 83 ? -6.208 -13.314 -8.391 1.00 88.19 83 GLY A N 1
ATOM 664 C CA . GLY A 1 83 ? -6.714 -13.485 -7.032 1.00 88.19 83 GLY A CA 1
ATOM 665 C C . GLY A 1 83 ? -5.615 -13.660 -5.978 1.00 88.19 83 GLY A C 1
ATOM 666 O O . GLY A 1 83 ? -4.412 -13.609 -6.254 1.00 88.19 83 GLY A O 1
ATOM 667 N N . VAL A 1 84 ? -6.018 -13.848 -4.724 1.00 86.88 84 VAL A N 1
ATOM 668 C CA . VAL A 1 84 ? -5.083 -14.081 -3.616 1.00 86.88 84 VAL A CA 1
ATOM 669 C C . VAL A 1 84 ? -4.928 -15.583 -3.408 1.00 86.88 84 VAL A C 1
ATOM 671 O O . VAL A 1 84 ? -5.892 -16.283 -3.110 1.00 86.88 84 VAL A O 1
ATOM 674 N N . ARG A 1 85 ? -3.699 -16.090 -3.551 1.00 87.38 85 ARG A N 1
ATOM 675 C CA . ARG A 1 85 ? -3.391 -17.480 -3.201 1.00 87.38 85 ARG A CA 1
ATOM 676 C C . ARG A 1 85 ? -3.330 -17.622 -1.685 1.00 87.38 85 ARG A C 1
ATOM 678 O O . ARG A 1 85 ? -2.683 -16.820 -1.008 1.00 87.38 85 ARG A O 1
ATOM 685 N N . ALA A 1 86 ? -3.970 -18.662 -1.165 1.00 86.94 86 ALA A N 1
ATOM 686 C CA . ALA A 1 86 ? -3.880 -19.002 0.244 1.00 86.94 86 ALA A CA 1
ATOM 687 C C . ALA A 1 86 ? -2.465 -19.499 0.574 1.00 86.94 86 ALA A C 1
ATOM 689 O O . ALA A 1 86 ? -1.983 -20.461 -0.019 1.00 86.94 86 ALA A O 1
ATOM 690 N N . HIS A 1 87 ? -1.819 -18.848 1.539 1.00 85.00 87 HIS A N 1
ATOM 691 C CA . HIS A 1 87 ? -0.545 -19.283 2.105 1.00 85.00 87 HIS A CA 1
ATOM 692 C C . HIS A 1 87 ? -0.773 -19.578 3.592 1.00 85.00 87 HIS A C 1
ATOM 694 O O . HIS A 1 87 ? -0.741 -18.671 4.424 1.00 85.00 87 HIS A O 1
ATOM 700 N N . SER A 1 88 ? -1.066 -20.834 3.935 1.00 87.06 88 SER A N 1
ATOM 701 C CA . SER A 1 88 ? -1.404 -21.237 5.313 1.00 87.06 88 SER A CA 1
ATOM 702 C C . SER A 1 88 ? -0.227 -21.094 6.282 1.00 87.06 88 SER A C 1
ATOM 704 O O . SER A 1 88 ? -0.417 -20.798 7.460 1.00 87.06 88 SER A O 1
ATOM 706 N N . GLU A 1 89 ? 1.002 -21.206 5.777 1.00 89.44 89 GLU A N 1
ATOM 707 C CA . GLU A 1 89 ? 2.216 -21.312 6.593 1.00 89.44 89 GLU A CA 1
ATOM 708 C C . GLU A 1 89 ? 2.841 -19.967 6.996 1.00 89.44 89 GLU A C 1
ATOM 710 O O . GLU A 1 89 ? 4.016 -19.896 7.357 1.00 89.44 89 GLU A O 1
ATOM 715 N N . THR A 1 90 ? 2.068 -18.878 6.998 1.00 88.25 90 THR A N 1
ATOM 716 C CA . THR A 1 90 ? 2.564 -17.537 7.380 1.00 88.25 90 THR A CA 1
ATOM 717 C C . THR A 1 90 ? 3.165 -17.497 8.786 1.00 88.25 90 THR A C 1
ATOM 719 O O . THR A 1 90 ? 4.125 -16.769 9.028 1.00 88.25 90 THR A O 1
ATOM 722 N N . ARG A 1 91 ? 2.686 -18.336 9.714 1.00 92.25 91 ARG A N 1
ATOM 723 C CA . ARG A 1 91 ? 3.262 -18.442 11.067 1.00 92.25 91 ARG A CA 1
ATOM 724 C C . ARG A 1 91 ? 4.714 -18.919 11.066 1.00 92.25 91 ARG A C 1
ATOM 726 O O . ARG A 1 91 ? 5.485 -18.489 11.920 1.00 92.25 91 ARG A O 1
ATOM 733 N N . GLN A 1 92 ? 5.103 -19.759 10.107 1.00 94.81 92 GLN A N 1
ATOM 734 C CA . GLN A 1 92 ? 6.480 -20.245 9.995 1.00 94.81 92 GLN A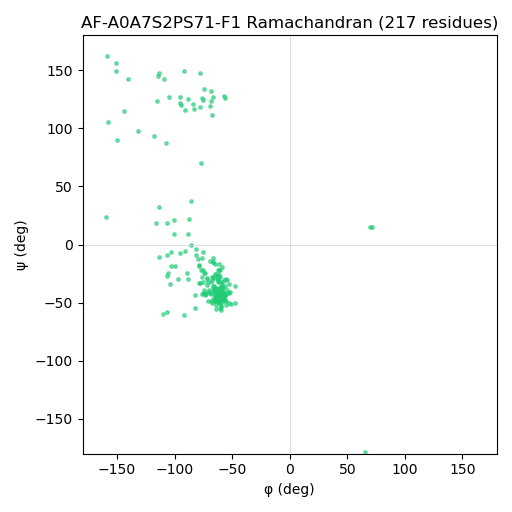 CA 1
ATOM 735 C C . GLN A 1 92 ? 7.449 -19.118 9.605 1.00 94.81 92 GLN A C 1
ATOM 737 O O . GLN A 1 92 ? 8.617 -19.139 9.990 1.00 94.81 92 GLN A O 1
ATOM 742 N N . LEU A 1 93 ? 6.953 -18.100 8.893 1.00 93.69 93 LEU A N 1
ATOM 743 C CA . LEU A 1 93 ? 7.738 -16.946 8.454 1.00 93.69 93 LEU A CA 1
ATOM 744 C C . LEU A 1 93 ? 7.955 -15.909 9.563 1.00 93.69 93 LEU A C 1
ATOM 746 O O . LEU A 1 93 ? 8.876 -15.101 9.463 1.00 93.69 93 LEU A O 1
ATOM 750 N N . MET A 1 94 ? 7.167 -15.939 10.643 1.00 95.81 94 MET A N 1
ATOM 751 C CA . MET A 1 94 ? 7.250 -14.940 11.719 1.00 95.81 94 MET A CA 1
ATOM 752 C C . MET A 1 94 ? 8.633 -14.882 12.380 1.00 95.81 94 MET A C 1
ATOM 754 O O . MET A 1 94 ? 9.064 -13.816 12.799 1.00 95.81 94 MET A O 1
ATOM 758 N N . ARG A 1 95 ? 9.355 -16.006 12.460 1.00 96.38 95 ARG A N 1
ATOM 759 C CA . ARG A 1 95 ? 10.718 -16.038 13.025 1.00 96.38 95 ARG A CA 1
ATOM 760 C C . ARG A 1 95 ? 11.791 -15.478 12.082 1.00 96.38 95 ARG A C 1
ATOM 762 O O . ARG A 1 95 ? 12.922 -15.286 12.507 1.00 96.38 95 ARG A O 1
ATOM 769 N N . HIS A 1 96 ? 11.447 -15.262 10.813 1.00 96.06 96 HIS A N 1
ATOM 770 C CA . HIS A 1 96 ? 12.360 -14.812 9.760 1.00 96.06 96 HIS A CA 1
ATOM 771 C C . HIS A 1 96 ? 12.034 -13.403 9.247 1.00 96.06 96 HIS A C 1
ATOM 773 O O . HIS A 1 96 ? 12.812 -12.840 8.485 1.00 96.06 96 HIS A O 1
ATOM 779 N N . SER A 1 97 ? 10.885 -12.837 9.625 1.00 94.44 97 SER A N 1
ATOM 780 C CA . SER A 1 97 ? 10.423 -11.540 9.137 1.00 94.44 97 SER A CA 1
ATOM 781 C C . SER A 1 97 ? 9.690 -10.773 10.231 1.00 94.44 97 SER A C 1
ATOM 783 O O . SER A 1 97 ? 8.590 -11.151 10.648 1.00 94.44 97 SER A O 1
ATOM 785 N N . ASP A 1 98 ? 10.272 -9.645 10.644 1.00 96.00 98 ASP A N 1
ATOM 786 C CA . ASP A 1 98 ? 9.645 -8.706 11.579 1.00 96.00 98 ASP A CA 1
ATOM 787 C C . ASP A 1 98 ? 8.300 -8.200 11.062 1.00 96.00 98 ASP A C 1
ATOM 789 O O . ASP A 1 98 ? 7.356 -8.059 11.840 1.00 96.00 98 ASP A O 1
ATOM 793 N N . LEU A 1 99 ? 8.200 -7.969 9.749 1.00 95.50 99 LEU A N 1
ATOM 794 C CA . LEU A 1 99 ? 6.963 -7.551 9.100 1.00 95.50 99 LEU A CA 1
ATOM 795 C C . LEU A 1 99 ? 5.884 -8.627 9.249 1.00 95.50 99 LEU A C 1
ATOM 797 O O . LEU A 1 99 ? 4.780 -8.329 9.701 1.00 95.50 99 LEU A O 1
ATOM 801 N N . CYS A 1 100 ? 6.208 -9.886 8.943 1.00 95.50 100 CYS A N 1
ATOM 802 C CA . CYS A 1 100 ? 5.261 -10.990 9.086 1.00 95.50 100 CYS A CA 1
ATOM 803 C C . CYS A 1 100 ? 4.831 -11.180 10.552 1.00 95.50 100 CYS A C 1
ATOM 805 O O . CYS A 1 100 ? 3.638 -11.258 10.851 1.00 95.50 100 CYS A O 1
ATOM 807 N N . ASN A 1 101 ? 5.791 -11.179 11.483 1.00 97.19 101 ASN A N 1
ATOM 808 C CA . ASN A 1 101 ? 5.529 -11.257 12.922 1.00 97.19 101 ASN A CA 1
ATOM 809 C C . ASN A 1 101 ? 4.612 -10.125 13.407 1.00 97.19 101 ASN A C 1
ATOM 811 O O . ASN A 1 101 ? 3.678 -10.372 14.175 1.00 97.19 101 ASN A O 1
ATOM 815 N N . PHE A 1 102 ? 4.855 -8.898 12.946 1.00 97.88 102 PHE A N 1
ATOM 816 C CA . PHE A 1 102 ? 4.036 -7.736 13.265 1.00 97.88 102 PHE A CA 1
ATOM 817 C C . PHE A 1 102 ? 2.618 -7.875 12.715 1.00 97.88 102 PHE A C 1
ATOM 819 O O . PHE A 1 102 ? 1.674 -7.839 13.504 1.00 97.88 102 PHE A O 1
ATOM 826 N N . VAL A 1 103 ? 2.472 -8.104 11.405 1.00 97.25 103 VAL A N 1
ATOM 827 C CA . VAL A 1 103 ? 1.183 -8.223 10.700 1.00 97.25 103 VAL A CA 1
ATOM 828 C C . VAL A 1 103 ? 0.295 -9.293 11.338 1.00 97.25 103 VAL A C 1
ATOM 830 O O . VAL A 1 103 ? -0.863 -9.024 11.664 1.00 97.25 103 VAL A O 1
ATOM 833 N N . VAL A 1 104 ? 0.842 -10.486 11.595 1.00 96.19 104 VAL A N 1
ATOM 834 C CA . VAL A 1 104 ? 0.085 -11.591 12.205 1.00 96.19 104 VAL A CA 1
ATOM 835 C C . VAL A 1 104 ? -0.415 -11.220 13.607 1.00 96.19 104 VAL A C 1
ATOM 837 O O . VAL A 1 104 ? -1.556 -11.529 13.962 1.00 96.19 104 VAL A O 1
ATOM 840 N N . LYS A 1 105 ? 0.407 -10.535 14.412 1.00 97.38 105 LYS A N 1
ATOM 841 C CA . LYS A 1 105 ? 0.038 -10.133 15.779 1.00 97.38 105 LYS A CA 1
ATOM 842 C C . LYS A 1 105 ? -0.969 -8.984 15.803 1.00 97.38 105 LYS A C 1
ATOM 844 O O . LYS A 1 105 ? -1.927 -9.046 16.581 1.00 97.38 105 LYS A O 1
ATOM 849 N N . ILE A 1 106 ? -0.777 -7.956 14.973 1.00 98.44 106 ILE A N 1
ATOM 850 C CA . ILE A 1 106 ? -1.657 -6.782 14.967 1.00 98.44 106 ILE A CA 1
ATOM 851 C C . ILE A 1 106 ? -3.032 -7.108 14.386 1.00 98.44 106 ILE A C 1
ATOM 853 O O . ILE A 1 106 ? -4.016 -6.588 14.902 1.00 98.44 106 ILE A O 1
ATOM 857 N N . ARG A 1 107 ? -3.146 -8.035 13.420 1.00 98.00 107 ARG A N 1
ATOM 858 C CA . ARG A 1 107 ? -4.438 -8.403 12.807 1.00 98.00 107 ARG A CA 1
ATOM 859 C C . ARG A 1 107 ? -5.503 -8.747 13.849 1.00 98.00 107 ARG A C 1
ATOM 861 O O . ARG A 1 107 ? -6.578 -8.161 13.857 1.00 98.00 107 ARG A O 1
ATOM 868 N N . LYS A 1 108 ? -5.195 -9.635 14.802 1.00 97.12 108 LYS A N 1
ATOM 869 C CA . LYS A 1 108 ? -6.144 -10.012 15.871 1.00 97.12 108 LYS A CA 1
ATOM 870 C C . LYS A 1 108 ? -6.565 -8.815 16.731 1.00 97.12 108 LYS A C 1
ATOM 872 O O . LYS A 1 108 ? -7.700 -8.745 17.192 1.00 97.12 108 LYS A O 1
ATOM 877 N N . GLN A 1 109 ? -5.635 -7.905 17.006 1.00 98.38 109 GLN A N 1
ATOM 878 C CA . GLN A 1 109 ? -5.895 -6.725 17.827 1.00 98.38 109 GLN A CA 1
ATOM 879 C C . GLN A 1 109 ? -6.689 -5.659 17.071 1.00 98.38 109 GLN A C 1
ATOM 881 O O . GLN A 1 109 ? -7.470 -4.959 17.714 1.00 98.38 109 GLN A O 1
ATOM 886 N N . PHE A 1 110 ? -6.487 -5.563 15.756 1.00 98.69 110 PHE A N 1
ATOM 887 C CA . PHE A 1 110 ? -7.241 -4.720 14.839 1.00 98.69 110 PHE A CA 1
ATOM 888 C C . PHE A 1 110 ? -8.698 -5.168 14.788 1.00 98.69 110 PHE A C 1
ATOM 890 O O . PHE A 1 110 ? -9.568 -4.356 15.077 1.00 98.69 110 PHE A O 1
ATOM 897 N N . MET A 1 111 ? -8.958 -6.460 14.549 1.00 98.50 111 MET A N 1
ATOM 898 C CA . MET A 1 111 ? -10.335 -6.966 14.442 1.00 98.50 111 MET A CA 1
ATOM 899 C C . MET A 1 111 ? -11.143 -6.703 15.712 1.00 98.50 111 MET A C 1
ATOM 901 O O . MET A 1 111 ? -12.211 -6.110 15.675 1.00 98.50 111 MET A O 1
ATOM 905 N N . ARG A 1 112 ? -10.552 -7.001 16.873 1.00 98.50 112 ARG A N 1
ATOM 906 C CA . ARG A 1 112 ? -11.170 -6.708 18.176 1.00 98.50 112 ARG A CA 1
ATOM 907 C C . ARG A 1 112 ? -11.403 -5.222 18.432 1.00 98.50 112 ARG A C 1
ATOM 909 O O . ARG A 1 112 ? -12.252 -4.867 19.239 1.00 98.50 112 ARG A O 1
ATOM 916 N N . ALA A 1 113 ? -10.556 -4.356 17.879 1.00 98.50 113 ALA A N 1
ATOM 917 C CA . ALA A 1 113 ? -10.775 -2.921 17.984 1.00 98.50 113 ALA A CA 1
ATOM 918 C C . ALA A 1 113 ? -11.914 -2.501 17.053 1.00 98.50 113 ALA A C 1
ATOM 920 O O . ALA A 1 113 ? -12.729 -1.688 17.456 1.00 98.50 113 ALA A O 1
ATOM 921 N N . PHE A 1 114 ? -12.001 -3.071 15.854 1.00 98.38 114 PHE A N 1
ATOM 922 C CA . PHE A 1 114 ? -13.045 -2.737 14.895 1.00 98.38 114 PHE A CA 1
ATOM 923 C C . PHE A 1 114 ? -14.422 -3.121 15.436 1.00 98.38 114 PHE A C 1
ATOM 925 O O . PHE A 1 114 ? -15.282 -2.259 15.497 1.00 98.38 114 PHE A O 1
ATOM 932 N N . GLU A 1 115 ? -14.583 -4.345 15.951 1.00 98.25 115 GLU A N 1
ATOM 933 C CA . GLU A 1 115 ? -15.821 -4.818 16.602 1.00 98.25 115 GLU A CA 1
ATOM 934 C C . GLU A 1 115 ? -16.308 -3.872 17.716 1.00 98.25 115 GLU A C 1
ATOM 936 O O . GLU A 1 115 ? -17.501 -3.692 17.919 1.00 98.25 115 GLU A O 1
ATOM 941 N N . LYS A 1 116 ? -15.385 -3.232 18.444 1.00 98.31 116 LYS A N 1
ATOM 942 C CA . LYS A 1 116 ? -15.713 -2.284 19.520 1.00 98.31 116 LYS A CA 1
ATOM 943 C C . LYS A 1 116 ? -16.207 -0.922 19.010 1.00 98.31 116 LYS A C 1
ATOM 945 O O . LYS A 1 116 ? -16.833 -0.201 19.779 1.00 98.31 116 LYS A O 1
ATOM 950 N N . HIS A 1 117 ? -15.841 -0.549 17.785 1.00 97.00 117 HIS A N 1
ATOM 951 C CA . HIS A 1 117 ? -16.191 0.727 17.150 1.00 97.00 117 HIS A CA 1
ATOM 952 C C . HIS A 1 117 ? -17.075 0.505 15.910 1.00 97.00 117 HIS A C 1
ATOM 954 O O . HIS A 1 117 ? -17.139 1.381 15.046 1.00 97.00 117 HIS A O 1
ATOM 960 N N . GLU A 1 118 ? -17.702 -0.669 15.778 1.00 95.50 118 GLU A N 1
ATOM 961 C CA . GLU A 1 118 ? -18.443 -1.093 14.582 1.00 95.50 118 GLU A CA 1
ATOM 962 C C . GLU A 1 118 ? -19.576 -0.116 14.252 1.00 95.50 118 GLU A C 1
ATOM 964 O O . GLU A 1 118 ? -19.814 0.195 13.085 1.00 95.50 118 GLU A O 1
ATOM 969 N N . GLU A 1 119 ? -20.200 0.472 15.276 1.00 94.56 119 GLU A N 1
ATOM 970 C CA . GLU A 1 119 ? -21.276 1.449 15.123 1.00 94.56 119 GLU A CA 1
ATOM 971 C C . GLU A 1 119 ? -20.842 2.723 14.382 1.00 94.56 119 GLU A C 1
ATOM 973 O O . GLU A 1 119 ? -21.675 3.419 13.807 1.00 94.56 119 GLU A O 1
ATOM 978 N N . ARG A 1 120 ? -19.536 3.024 14.369 1.00 93.00 120 ARG A N 1
ATOM 979 C CA . ARG A 1 120 ? -18.940 4.167 13.652 1.00 93.00 120 ARG A CA 1
ATOM 980 C C . ARG A 1 120 ? -18.397 3.791 12.273 1.00 93.00 120 ARG A C 1
ATOM 982 O O . ARG A 1 120 ? -17.974 4.670 11.526 1.00 93.00 120 ARG A O 1
ATOM 989 N N . MET A 1 121 ? -18.378 2.500 11.952 1.00 94.38 121 MET A N 1
ATOM 990 C CA . MET A 1 121 ? -17.748 1.917 10.763 1.00 94.38 121 MET A CA 1
ATOM 991 C C . MET A 1 121 ? -18.791 1.316 9.811 1.00 94.38 121 MET A C 1
ATOM 993 O O . MET A 1 121 ? -18.538 0.311 9.146 1.00 94.38 121 MET A O 1
ATOM 997 N N . LEU A 1 122 ? -19.987 1.909 9.753 1.00 94.56 122 LEU A N 1
ATOM 998 C CA . LEU A 1 122 ? -21.110 1.368 8.992 1.00 94.56 122 LEU A CA 1
ATOM 999 C C . LEU A 1 122 ? -20.760 1.165 7.512 1.00 94.56 122 LEU A C 1
ATOM 1001 O O . LEU A 1 122 ? -20.324 2.079 6.811 1.00 94.56 122 LEU A O 1
ATOM 1005 N N . GLY A 1 123 ? -20.985 -0.061 7.037 1.00 94.12 123 GLY A N 1
ATOM 1006 C CA . GLY A 1 123 ? -20.734 -0.446 5.651 1.00 94.12 123 GLY A CA 1
ATOM 1007 C C . GLY A 1 123 ? -19.255 -0.521 5.263 1.00 94.12 123 GLY A C 1
ATOM 1008 O O . GLY A 1 123 ? -18.971 -0.535 4.067 1.00 94.12 123 GLY A O 1
ATOM 1009 N N . ILE A 1 124 ? -18.337 -0.549 6.233 1.00 97.06 124 ILE A N 1
ATOM 1010 C CA . ILE A 1 124 ? -16.913 -0.824 6.020 1.00 97.06 124 ILE A CA 1
ATOM 1011 C C . ILE A 1 124 ? -16.648 -2.311 6.262 1.00 97.06 124 ILE A C 1
ATOM 1013 O O . ILE A 1 124 ? -16.948 -2.828 7.338 1.00 97.06 124 ILE A O 1
ATOM 1017 N N . ASP A 1 125 ? -16.024 -2.993 5.301 1.00 97.81 125 ASP A N 1
ATOM 1018 C CA . ASP A 1 125 ? -15.489 -4.331 5.544 1.00 97.81 125 ASP A CA 1
ATOM 1019 C C . ASP A 1 125 ? -14.198 -4.247 6.374 1.00 97.81 125 ASP A C 1
ATOM 1021 O O . ASP A 1 125 ? -13.225 -3.570 6.023 1.00 97.81 125 ASP A O 1
ATOM 1025 N N . MET A 1 126 ? -14.198 -4.946 7.505 1.00 97.94 126 MET A N 1
ATOM 1026 C CA . MET A 1 126 ? -13.117 -4.915 8.483 1.00 97.94 126 MET A CA 1
ATOM 1027 C C . MET A 1 126 ? -11.787 -5.462 7.934 1.00 97.94 126 MET A C 1
ATOM 1029 O O . MET A 1 126 ? -10.724 -4.906 8.232 1.00 97.94 126 MET A O 1
ATOM 1033 N N . GLU A 1 127 ? -11.814 -6.543 7.145 1.00 97.94 127 GLU A N 1
ATOM 1034 C CA . GLU A 1 127 ? -10.594 -7.118 6.564 1.00 97.94 127 GLU A CA 1
ATOM 1035 C C . GLU A 1 127 ? -10.045 -6.204 5.474 1.00 97.94 127 GLU A C 1
ATOM 1037 O O . GLU A 1 127 ? -8.840 -5.963 5.406 1.00 97.94 127 GLU A O 1
ATOM 1042 N N . ALA A 1 128 ? -10.926 -5.649 4.651 1.00 97.69 128 ALA A N 1
ATOM 1043 C CA . ALA A 1 128 ? -10.562 -4.691 3.628 1.00 97.69 128 ALA A CA 1
ATOM 1044 C C . ALA A 1 128 ? -9.948 -3.420 4.222 1.00 97.69 128 ALA A C 1
ATOM 1046 O O . ALA A 1 128 ? -8.934 -2.940 3.710 1.00 97.69 128 ALA A O 1
ATOM 1047 N N . LEU A 1 129 ? -10.493 -2.912 5.336 1.00 98.12 129 LEU A N 1
ATOM 1048 C CA . LEU A 1 129 ? -9.893 -1.789 6.052 1.00 98.12 129 LEU A CA 1
ATOM 1049 C C . LEU A 1 129 ? -8.502 -2.168 6.572 1.00 98.12 129 LEU A C 1
ATOM 1051 O O . LEU A 1 129 ? -7.560 -1.403 6.377 1.00 98.12 129 LEU A O 1
ATOM 1055 N N . PHE A 1 130 ? -8.330 -3.352 7.174 1.00 98.44 130 PHE A N 1
ATOM 1056 C CA . PHE A 1 130 ? -7.016 -3.840 7.616 1.00 98.44 130 PHE A CA 1
ATOM 1057 C C . PHE A 1 130 ? -6.003 -3.903 6.462 1.00 98.44 130 PHE A C 1
ATOM 1059 O O . PHE A 1 130 ? -4.866 -3.445 6.593 1.00 98.44 130 PHE A O 1
ATOM 1066 N N . VAL A 1 131 ? -6.421 -4.428 5.314 1.00 97.50 131 VAL A N 1
ATOM 1067 C CA . VAL A 1 131 ? -5.591 -4.537 4.110 1.00 97.50 131 VAL A CA 1
ATOM 1068 C C . VAL A 1 131 ? -5.192 -3.154 3.591 1.00 97.50 131 VAL A C 1
ATOM 1070 O O . VAL A 1 131 ? -4.009 -2.913 3.352 1.00 97.50 131 VAL A O 1
ATOM 1073 N N . GLY A 1 132 ? -6.144 -2.227 3.477 1.00 97.12 132 GLY A N 1
ATOM 1074 C CA . GLY A 1 132 ? -5.896 -0.886 2.946 1.00 97.12 132 GLY A CA 1
ATOM 1075 C C . GLY A 1 132 ? -5.089 0.032 3.866 1.00 97.12 132 GLY A C 1
ATOM 1076 O O . GLY A 1 132 ? -4.379 0.904 3.379 1.00 97.12 132 GLY A O 1
ATOM 1077 N N . THR A 1 133 ? -5.169 -0.160 5.183 1.00 97.75 133 THR A N 1
ATOM 1078 C CA . THR A 1 133 ? -4.564 0.760 6.170 1.00 97.75 133 THR A CA 1
ATOM 1079 C C . THR A 1 133 ? -3.310 0.212 6.850 1.00 97.75 133 THR A C 1
ATOM 1081 O O . THR A 1 133 ? -2.432 0.962 7.278 1.00 97.75 133 THR A O 1
ATOM 1084 N N . VAL A 1 134 ? -3.190 -1.114 6.957 1.00 97.81 134 VAL A N 1
ATOM 1085 C CA . VAL A 1 134 ? -2.030 -1.765 7.577 1.00 97.81 134 VAL A CA 1
ATOM 1086 C C . VAL A 1 134 ? -1.152 -2.403 6.514 1.00 97.81 134 VAL A C 1
ATOM 1088 O O . VAL A 1 134 ? 0.0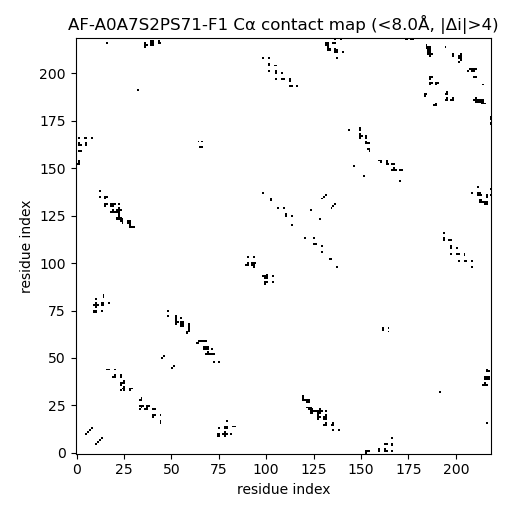24 -2.063 6.426 1.00 97.81 134 VAL A O 1
ATOM 1091 N N . LEU A 1 135 ? -1.691 -3.316 5.700 1.00 96.81 135 LEU A N 1
ATOM 1092 C CA . LEU A 1 135 ? -0.861 -4.050 4.739 1.00 96.81 135 LEU A CA 1
ATOM 1093 C C . LEU A 1 135 ? -0.319 -3.135 3.645 1.00 96.81 135 LEU A C 1
ATOM 1095 O O . LEU A 1 135 ? 0.888 -3.116 3.447 1.00 96.81 135 LEU A O 1
ATOM 1099 N N . HIS A 1 136 ? -1.176 -2.346 2.997 1.00 96.12 136 HIS A N 1
ATOM 1100 C CA . HIS A 1 136 ? -0.772 -1.416 1.940 1.00 96.12 136 HIS A CA 1
ATOM 1101 C C . HIS A 1 136 ? 0.310 -0.427 2.408 1.00 96.12 136 HIS A C 1
ATOM 1103 O O . HIS A 1 136 ? 1.336 -0.272 1.751 1.00 96.12 136 HIS A O 1
ATOM 1109 N N . SER A 1 137 ? 0.128 0.201 3.574 1.00 94.25 137 SER A N 1
ATOM 1110 C CA . SER A 1 137 ? 1.109 1.145 4.127 1.00 94.25 137 SER A CA 1
ATOM 1111 C C . SER A 1 137 ? 2.471 0.514 4.392 1.00 94.25 137 SER A C 1
ATOM 1113 O O . SER A 1 137 ? 3.511 1.112 4.116 1.00 94.25 137 SER A O 1
ATOM 1115 N N . LEU A 1 138 ? 2.474 -0.703 4.938 1.00 95.25 138 LEU A N 1
ATOM 1116 C CA . LEU A 1 138 ? 3.712 -1.414 5.229 1.00 95.25 138 LEU A CA 1
ATOM 1117 C C . LEU A 1 138 ? 4.355 -1.995 3.974 1.00 95.25 138 LEU A C 1
ATOM 1119 O O . LEU A 1 138 ? 5.574 -2.126 3.959 1.00 95.25 138 LEU A O 1
ATOM 1123 N N . ASP A 1 139 ? 3.569 -2.322 2.949 1.00 92.44 139 ASP A N 1
ATOM 1124 C CA . ASP A 1 139 ? 4.058 -2.800 1.657 1.00 92.44 139 ASP A CA 1
ATOM 1125 C C . ASP A 1 139 ? 4.974 -1.742 1.030 1.00 92.44 139 ASP A C 1
ATOM 1127 O O . ASP A 1 139 ? 6.165 -1.994 0.851 1.00 92.44 139 ASP A O 1
ATOM 1131 N N . HIS A 1 140 ? 4.471 -0.512 0.859 1.00 89.44 140 HIS A N 1
ATOM 1132 C CA . HIS A 1 140 ? 5.256 0.640 0.388 1.00 89.44 140 HIS A CA 1
ATOM 1133 C C . HIS A 1 140 ? 6.530 0.861 1.196 1.00 89.44 140 HIS A C 1
ATOM 1135 O O . HIS A 1 140 ? 7.626 0.961 0.644 1.00 89.44 140 HIS A O 1
ATOM 1141 N N . GLN A 1 141 ? 6.398 0.899 2.522 1.00 90.12 141 GLN A N 1
ATOM 1142 C CA . GLN A 1 141 ? 7.540 1.181 3.380 1.00 90.12 141 GLN A CA 1
ATOM 1143 C C . GLN A 1 141 ? 8.596 0.074 3.327 1.00 90.12 141 GLN A C 1
ATOM 1145 O O . GLN A 1 141 ? 9.796 0.348 3.412 1.00 90.12 141 GLN A O 1
ATOM 1150 N N . HIS A 1 142 ? 8.160 -1.180 3.211 1.00 88.62 142 HIS A N 1
ATOM 1151 C CA . HIS A 1 142 ? 9.074 -2.303 3.116 1.00 88.62 142 HIS A CA 1
ATOM 1152 C C . HIS A 1 142 ? 9.841 -2.278 1.793 1.00 88.62 142 HIS A C 1
ATOM 1154 O O . HIS A 1 142 ? 11.015 -2.643 1.798 1.00 88.62 142 HIS A O 1
ATOM 1160 N N . PHE A 1 143 ? 9.250 -1.793 0.694 1.00 85.81 143 PHE A N 1
ATOM 1161 C CA . PHE A 1 143 ? 10.009 -1.564 -0.542 1.00 85.81 143 PHE A CA 1
ATOM 1162 C C . PHE A 1 143 ? 11.140 -0.579 -0.343 1.00 85.81 143 PHE A C 1
ATOM 1164 O O . PHE A 1 143 ? 12.291 -0.932 -0.596 1.00 85.81 143 PHE A O 1
ATOM 1171 N N . GLU A 1 144 ? 10.818 0.601 0.179 1.00 87.62 144 GLU A N 1
ATOM 1172 C CA . GLU A 1 144 ? 11.797 1.666 0.394 1.00 87.62 144 GLU A CA 1
ATOM 1173 C C . GLU A 1 144 ? 12.967 1.202 1.280 1.00 87.62 144 GLU A C 1
ATOM 1175 O O . GLU A 1 144 ? 14.116 1.566 1.057 1.00 87.62 144 GLU A O 1
ATOM 1180 N N . TRP A 1 145 ? 12.707 0.353 2.279 1.00 90.62 145 TRP A N 1
ATOM 1181 C CA . TRP A 1 145 ? 13.763 -0.154 3.161 1.00 90.62 145 TRP A CA 1
ATOM 1182 C C . TRP A 1 145 ? 14.656 -1.231 2.544 1.00 90.62 145 TRP A C 1
ATOM 1184 O O . TRP A 1 145 ? 15.748 -1.461 3.060 1.00 90.62 145 TRP A O 1
ATOM 1194 N N . ASN A 1 146 ? 14.196 -1.930 1.506 1.00 89.69 146 ASN A N 1
ATOM 1195 C CA . ASN A 1 146 ? 14.958 -3.016 0.884 1.00 89.69 146 ASN A CA 1
ATOM 1196 C C . ASN A 1 146 ? 15.675 -2.585 -0.404 1.00 89.69 146 ASN A C 1
ATOM 1198 O O . ASN A 1 146 ? 16.595 -3.279 -0.837 1.00 89.69 146 ASN A O 1
ATOM 1202 N N . ILE A 1 147 ? 15.263 -1.478 -1.027 1.00 90.62 147 ILE A N 1
ATOM 1203 C CA . ILE A 1 147 ? 15.881 -0.924 -2.236 1.00 90.62 147 ILE A CA 1
ATOM 1204 C C . ILE A 1 147 ? 16.094 0.567 -1.991 1.00 90.62 147 ILE A C 1
ATOM 1206 O O . ILE A 1 147 ? 15.173 1.355 -2.133 1.00 90.62 147 ILE A O 1
ATOM 1210 N N . GLU A 1 148 ? 17.305 0.958 -1.597 1.00 90.06 148 GLU A N 1
ATOM 1211 C CA . GLU A 1 148 ? 17.593 2.359 -1.260 1.00 90.06 148 GLU A CA 1
ATOM 1212 C C . GLU A 1 148 ? 17.663 3.245 -2.512 1.00 90.06 148 GLU A C 1
ATOM 1214 O O . GLU A 1 148 ? 17.113 4.345 -2.541 1.00 90.06 148 GLU A O 1
ATOM 1219 N N . ASP A 1 149 ? 18.292 2.740 -3.573 1.00 92.44 149 ASP A N 1
ATOM 1220 C CA . ASP A 1 149 ? 18.451 3.447 -4.841 1.00 92.44 149 ASP A CA 1
ATOM 1221 C C . ASP A 1 149 ? 17.681 2.710 -5.954 1.00 92.44 149 ASP A C 1
ATOM 1223 O O . ASP A 1 149 ? 17.954 1.526 -6.203 1.00 92.44 149 ASP A O 1
ATOM 1227 N N . PRO A 1 150 ? 16.743 3.377 -6.667 1.00 92.25 150 PRO A N 1
ATOM 1228 C CA . PRO A 1 150 ? 16.081 2.798 -7.835 1.00 92.25 150 PRO A CA 1
ATOM 1229 C C . PRO A 1 150 ? 17.061 2.148 -8.827 1.00 92.25 150 PRO A C 1
ATOM 1231 O O . PRO A 1 150 ? 16.749 1.113 -9.425 1.00 92.25 150 PRO A O 1
ATOM 1234 N N . LEU A 1 151 ? 18.256 2.724 -9.002 1.00 94.62 151 LEU A N 1
ATOM 1235 C CA . LEU A 1 151 ? 19.268 2.273 -9.956 1.00 94.62 151 LEU A CA 1
ATOM 1236 C C . LEU A 1 151 ? 19.857 0.896 -9.630 1.00 94.62 151 LEU A C 1
ATOM 1238 O O . LEU A 1 151 ? 20.474 0.288 -10.502 1.00 94.62 151 LEU A O 1
ATOM 1242 N N . TRP A 1 152 ? 19.609 0.347 -8.437 1.00 94.88 152 TRP A N 1
ATOM 1243 C CA . TRP A 1 152 ? 19.991 -1.028 -8.095 1.00 94.88 152 TRP A CA 1
ATOM 1244 C C . TRP A 1 152 ? 19.174 -2.088 -8.845 1.00 94.88 152 TRP A C 1
ATOM 1246 O O . TRP A 1 152 ? 19.554 -3.261 -8.890 1.00 94.88 152 TRP A O 1
ATOM 1256 N N . LEU A 1 153 ? 18.062 -1.702 -9.476 1.00 93.69 153 LEU A N 1
ATOM 1257 C CA . LEU A 1 153 ? 17.289 -2.564 -10.369 1.00 93.69 153 LEU A CA 1
ATOM 1258 C C . LEU A 1 153 ? 17.981 -2.688 -11.736 1.00 93.69 153 LEU A C 1
ATOM 1260 O O . LEU A 1 153 ? 17.502 -2.190 -12.761 1.00 93.69 153 LEU A O 1
ATOM 1264 N N . VAL A 1 154 ? 19.119 -3.384 -11.742 1.00 94.00 154 VAL A N 1
ATOM 1265 C CA . VAL A 1 154 ? 19.896 -3.698 -12.944 1.00 94.00 154 VAL A CA 1
ATOM 1266 C C . VAL A 1 154 ? 19.520 -5.097 -13.450 1.00 94.00 154 VAL A C 1
ATOM 1268 O O . VAL A 1 154 ? 19.635 -6.079 -12.708 1.00 94.00 154 VAL A O 1
ATOM 1271 N N . PRO A 1 155 ? 19.048 -5.228 -14.700 1.00 94.31 155 PRO A N 1
ATOM 1272 C CA . PRO A 1 155 ? 18.764 -6.525 -15.294 1.00 94.31 155 PRO A CA 1
ATOM 1273 C C . PRO A 1 155 ? 20.076 -7.208 -15.709 1.00 94.31 155 PRO A C 1
ATOM 1275 O O . PRO A 1 155 ? 20.861 -6.646 -16.464 1.00 94.31 155 PRO A O 1
ATOM 1278 N N . VAL A 1 156 ? 20.303 -8.441 -15.248 1.00 93.75 156 VAL A N 1
ATOM 1279 C CA . VAL A 1 156 ? 21.405 -9.287 -15.759 1.00 93.75 156 VAL A CA 1
ATOM 1280 C C . VAL A 1 156 ? 21.020 -9.924 -17.099 1.00 93.75 156 VAL A C 1
ATOM 1282 O O . VAL A 1 156 ? 21.860 -10.115 -17.969 1.00 93.75 156 VAL A O 1
ATOM 1285 N N . CYS A 1 157 ? 19.734 -10.239 -17.272 1.00 95.88 157 CYS A N 1
ATOM 1286 C CA . CYS A 1 157 ? 19.177 -10.788 -18.503 1.00 95.88 157 CYS A CA 1
ATOM 1287 C C . CYS A 1 157 ? 18.392 -9.691 -19.249 1.00 95.88 157 CYS A C 1
ATOM 1289 O O . CYS A 1 157 ? 17.506 -9.085 -18.632 1.00 95.88 157 CYS A O 1
ATOM 1291 N N . PRO A 1 158 ? 18.677 -9.446 -20.544 1.00 95.75 158 PRO A N 1
ATOM 1292 C CA . PRO A 1 158 ? 17.986 -8.434 -21.348 1.00 95.75 158 PRO A CA 1
ATOM 1293 C C . PRO A 1 158 ? 16.461 -8.588 -21.387 1.00 95.75 158 PRO A C 1
ATOM 1295 O O . PRO A 1 158 ? 15.756 -7.584 -21.430 1.00 95.75 158 PRO A O 1
ATOM 1298 N N . ASP A 1 159 ? 15.942 -9.813 -21.269 1.00 95.62 159 ASP A N 1
ATOM 1299 C CA . ASP A 1 159 ? 14.498 -10.090 -21.285 1.00 95.62 159 ASP A CA 1
ATOM 1300 C C . ASP A 1 159 ? 13.744 -9.412 -20.128 1.00 95.62 159 ASP A C 1
ATOM 1302 O O . ASP A 1 159 ? 12.540 -9.170 -20.208 1.00 95.62 159 ASP A O 1
ATOM 1306 N N . PHE A 1 160 ? 14.449 -9.060 -19.048 1.00 96.56 160 PHE A N 1
ATOM 1307 C CA . PHE A 1 160 ? 13.880 -8.347 -17.903 1.00 96.56 160 PHE A CA 1
ATOM 1308 C C . PHE A 1 160 ? 14.185 -6.844 -17.909 1.00 96.56 160 PHE A C 1
ATOM 1310 O O . PHE A 1 160 ? 13.896 -6.167 -16.918 1.00 96.56 160 PHE A O 1
ATOM 1317 N N . ALA A 1 161 ? 14.750 -6.298 -18.992 1.00 96.44 161 ALA A N 1
ATOM 1318 C CA . ALA A 1 161 ? 15.132 -4.889 -19.065 1.00 96.44 161 ALA A CA 1
ATOM 1319 C C . ALA A 1 161 ? 13.938 -3.942 -18.914 1.00 96.44 161 ALA A C 1
ATOM 1321 O O . ALA A 1 161 ? 14.007 -3.007 -18.114 1.00 96.44 161 ALA A O 1
ATOM 1322 N N . ALA A 1 162 ? 12.821 -4.241 -19.582 1.00 96.06 162 ALA A N 1
ATOM 1323 C CA . ALA A 1 162 ? 11.590 -3.465 -19.462 1.00 96.06 162 ALA A CA 1
ATOM 1324 C C . ALA A 1 162 ? 11.050 -3.457 -18.020 1.00 96.06 162 ALA A C 1
ATOM 1326 O O . ALA A 1 162 ? 10.655 -2.413 -17.510 1.00 96.06 162 ALA A O 1
ATOM 1327 N N . LEU A 1 163 ? 11.083 -4.605 -17.328 1.00 96.25 163 LEU A N 1
ATOM 1328 C CA . LEU A 1 163 ? 10.621 -4.712 -15.937 1.00 96.25 163 LEU A CA 1
ATOM 1329 C C . LEU A 1 163 ? 11.518 -3.918 -14.982 1.00 96.25 163 LEU 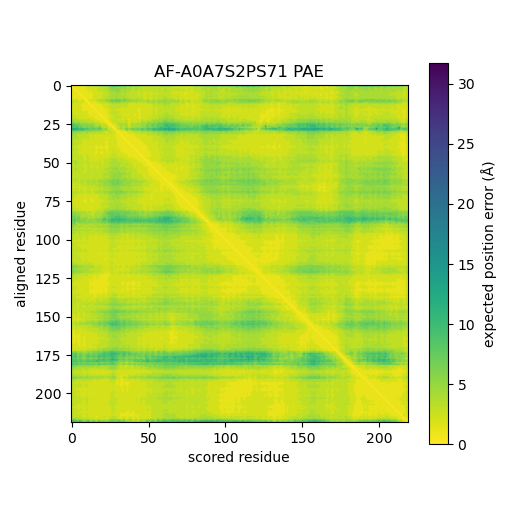A C 1
ATOM 1331 O O . LEU A 1 163 ? 11.035 -3.284 -14.045 1.00 96.25 163 LEU A O 1
ATOM 1335 N N . ALA A 1 164 ? 12.830 -3.963 -15.218 1.00 96.75 164 ALA A N 1
ATOM 1336 C CA . ALA A 1 164 ? 13.818 -3.255 -14.420 1.00 96.75 164 ALA A CA 1
ATOM 1337 C C . ALA A 1 164 ? 13.710 -1.733 -14.595 1.00 96.75 164 ALA A C 1
ATOM 1339 O O . ALA A 1 164 ? 13.783 -0.996 -13.612 1.00 96.75 164 ALA A O 1
ATOM 1340 N N . GLU A 1 165 ? 13.520 -1.265 -15.831 1.00 96.75 165 GLU A N 1
ATOM 1341 C CA . GLU A 1 165 ? 13.276 0.149 -16.126 1.00 96.75 165 GLU A CA 1
ATOM 1342 C C . GLU A 1 165 ? 11.954 0.620 -15.514 1.00 96.75 165 GLU A C 1
ATOM 1344 O O . GLU A 1 165 ? 11.918 1.641 -14.830 1.00 96.75 165 GLU A O 1
ATOM 1349 N N . PHE A 1 166 ? 10.880 -0.151 -15.685 1.00 95.50 166 PHE A N 1
ATOM 1350 C CA . PHE A 1 166 ? 9.592 0.184 -15.092 1.00 95.50 166 PHE A CA 1
ATOM 1351 C C . PHE A 1 166 ? 9.681 0.298 -13.567 1.00 95.50 166 PHE A C 1
ATOM 1353 O O . PHE A 1 166 ? 9.192 1.256 -12.967 1.00 95.50 166 PHE A O 1
ATOM 1360 N N . GLY A 1 167 ? 10.361 -0.663 -12.938 1.00 95.00 167 GLY A N 1
ATOM 1361 C CA . GLY A 1 167 ? 10.582 -0.642 -11.503 1.00 95.00 167 GLY A CA 1
ATOM 1362 C C . GLY A 1 167 ? 11.338 0.609 -11.039 1.00 95.00 167 GLY A C 1
ATOM 1363 O O . GLY A 1 167 ? 10.962 1.219 -10.040 1.00 95.00 167 GLY A O 1
ATOM 1364 N N . ARG A 1 168 ? 12.346 1.050 -11.799 1.00 95.31 168 ARG A N 1
ATOM 1365 C CA . ARG A 1 168 ? 13.057 2.308 -11.533 1.00 95.31 168 ARG A CA 1
ATOM 1366 C C . ARG A 1 168 ? 12.124 3.515 -11.529 1.00 95.31 168 ARG A C 1
ATOM 1368 O O . ARG A 1 168 ? 12.202 4.311 -10.598 1.00 95.31 168 ARG A O 1
ATOM 1375 N N . PHE A 1 169 ? 11.232 3.629 -12.515 1.00 94.06 169 PHE A N 1
ATOM 1376 C CA . PHE A 1 169 ? 10.260 4.728 -12.576 1.00 94.06 169 PHE A CA 1
ATOM 1377 C C . PHE A 1 169 ? 9.327 4.748 -11.372 1.00 94.06 169 PHE A C 1
ATOM 1379 O O . PHE A 1 169 ? 9.151 5.795 -10.753 1.00 94.06 169 PHE A O 1
ATOM 1386 N N . VAL A 1 170 ? 8.755 3.595 -11.026 1.00 91.81 170 VAL A N 1
ATOM 1387 C CA . VAL A 1 170 ? 7.845 3.493 -9.880 1.00 91.81 170 VAL A CA 1
ATOM 1388 C C . VAL A 1 170 ? 8.568 3.842 -8.584 1.00 91.81 170 VAL A C 1
ATOM 1390 O O . VAL A 1 170 ? 8.078 4.678 -7.833 1.00 91.81 170 VAL A O 1
ATOM 1393 N N . HIS A 1 171 ? 9.759 3.281 -8.357 1.00 92.25 171 HIS A N 1
ATOM 1394 C CA . HIS A 1 171 ? 10.526 3.548 -7.142 1.00 92.25 171 HIS A CA 1
ATOM 1395 C C . HIS A 1 171 ? 10.964 5.015 -7.036 1.00 92.25 171 HIS A C 1
ATOM 1397 O O . HIS A 1 171 ? 10.835 5.623 -5.981 1.00 92.25 171 HIS A O 1
ATOM 1403 N N . ALA A 1 172 ? 11.426 5.619 -8.136 1.00 91.25 172 ALA A N 1
ATOM 1404 C CA . ALA A 1 172 ? 11.780 7.039 -8.163 1.00 91.25 172 ALA A CA 1
ATOM 1405 C C . ALA A 1 172 ? 10.564 7.959 -7.942 1.00 91.25 172 ALA A C 1
ATOM 1407 O O . ALA A 1 172 ? 10.720 9.086 -7.476 1.00 91.25 172 ALA A O 1
ATOM 1408 N N . GLY A 1 173 ? 9.361 7.483 -8.274 1.00 87.38 173 GLY A N 1
ATOM 1409 C CA . GLY A 1 173 ? 8.099 8.174 -8.028 1.00 87.38 173 GLY A CA 1
ATOM 1410 C C . GLY A 1 173 ? 7.549 8.013 -6.607 1.00 87.38 17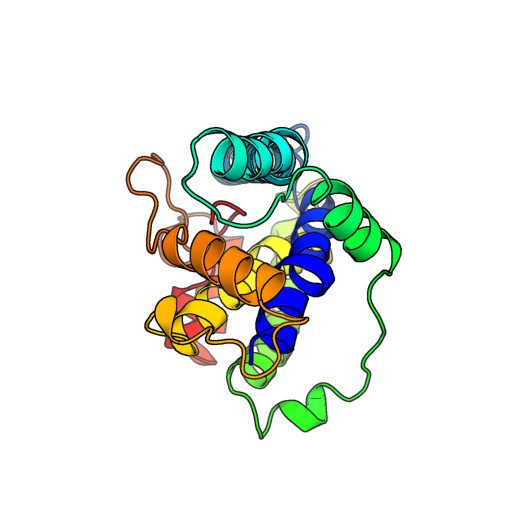3 GLY A C 1
ATOM 1411 O O . GLY A 1 173 ? 6.590 8.707 -6.267 1.00 87.38 173 GLY A O 1
ATOM 1412 N N . PHE A 1 174 ? 8.122 7.137 -5.772 1.00 83.44 174 PHE A N 1
ATOM 1413 C CA . PHE A 1 174 ? 7.675 6.965 -4.391 1.00 83.44 174 PHE A CA 1
ATOM 1414 C C . PHE A 1 174 ? 7.994 8.215 -3.575 1.00 83.44 174 PHE A C 1
ATOM 1416 O O . PHE A 1 174 ? 9.145 8.546 -3.284 1.00 83.44 174 PHE A O 1
ATOM 1423 N N . LEU A 1 175 ? 6.941 8.922 -3.178 1.00 77.50 175 LEU A N 1
ATOM 1424 C CA . LEU A 1 175 ? 7.059 10.047 -2.269 1.00 77.50 175 LEU A CA 1
ATOM 1425 C C . LEU A 1 175 ? 7.080 9.522 -0.835 1.00 77.50 175 LEU A C 1
ATOM 1427 O O . LEU A 1 175 ? 6.106 8.932 -0.364 1.00 77.50 175 LEU A O 1
ATOM 1431 N N . LYS A 1 176 ? 8.165 9.813 -0.104 1.00 77.12 176 LYS A N 1
ATOM 1432 C CA . LYS A 1 176 ? 8.243 9.545 1.345 1.00 77.12 176 LYS A CA 1
ATOM 1433 C C . LYS A 1 176 ? 7.037 10.128 2.068 1.00 77.12 176 LYS A C 1
ATOM 1435 O O . LYS A 1 176 ? 6.454 9.484 2.946 1.00 77.12 176 LYS A O 1
ATOM 1440 N N . ASP A 1 177 ? 6.642 11.336 1.665 1.00 77.00 177 ASP A N 1
ATOM 1441 C CA . ASP A 1 177 ? 5.463 11.993 2.190 1.00 77.00 177 ASP A CA 1
ATOM 1442 C C . ASP A 1 177 ? 4.795 12.956 1.200 1.00 77.00 177 ASP A C 1
ATOM 1444 O O . ASP A 1 177 ? 5.465 13.582 0.380 1.00 77.00 177 ASP A O 1
ATOM 1448 N N . ILE A 1 178 ? 3.468 13.099 1.303 1.00 81.56 178 ILE A N 1
ATOM 1449 C CA . ILE A 1 178 ? 2.670 14.032 0.497 1.00 81.56 178 ILE A CA 1
ATOM 1450 C C . ILE A 1 178 ? 2.229 15.190 1.394 1.00 81.56 178 ILE A C 1
ATOM 1452 O O . ILE A 1 178 ? 1.162 15.167 2.008 1.00 81.56 178 ILE A O 1
ATOM 1456 N N . TRP A 1 179 ? 3.081 16.210 1.481 1.00 77.62 179 TRP A N 1
ATOM 1457 C CA . TRP A 1 179 ? 2.897 17.371 2.361 1.00 77.62 179 TRP A CA 1
ATOM 1458 C C . TRP A 1 179 ? 1.701 18.262 1.987 1.00 77.62 179 TRP A C 1
ATOM 1460 O O . TRP A 1 179 ? 1.259 19.071 2.796 1.00 77.62 179 TRP A O 1
ATOM 1470 N N . THR A 1 180 ? 1.149 18.110 0.782 1.00 81.62 180 THR A N 1
ATOM 1471 C CA . THR A 1 180 ? 0.014 18.902 0.284 1.00 81.62 180 THR A CA 1
ATOM 1472 C C . THR A 1 180 ? -1.349 18.407 0.771 1.00 81.62 180 THR A C 1
ATOM 1474 O O . THR A 1 180 ? -2.367 19.032 0.475 1.00 81.62 180 THR A O 1
ATOM 1477 N N . VAL A 1 181 ? -1.403 17.298 1.513 1.00 83.56 181 VAL A N 1
ATOM 1478 C CA . VAL A 1 181 ? -2.662 16.699 1.969 1.00 83.56 181 VAL A CA 1
ATOM 1479 C C . VAL A 1 181 ? -3.042 17.272 3.341 1.00 83.56 181 VAL A C 1
ATOM 1481 O O . VAL A 1 181 ? -2.332 17.024 4.317 1.00 83.56 181 VAL A O 1
ATOM 1484 N N . PRO A 1 182 ? -4.163 18.012 3.466 1.00 87.12 182 PRO A N 1
ATOM 1485 C CA . PRO A 1 182 ? -4.460 18.832 4.643 1.00 87.12 182 PRO A CA 1
ATOM 1486 C C . PRO A 1 182 ? -5.158 18.051 5.774 1.00 87.12 182 PRO A C 1
ATOM 1488 O O . PRO A 1 182 ? -6.077 18.561 6.418 1.00 87.12 182 PRO A O 1
ATOM 1491 N N . PHE A 1 183 ? -4.785 16.791 6.006 1.00 90.44 183 PHE A N 1
ATOM 1492 C CA . PHE A 1 183 ? -5.311 15.996 7.121 1.00 90.44 183 PHE A CA 1
ATOM 1493 C C . PHE A 1 183 ? -4.298 14.949 7.617 1.00 90.44 183 PHE A C 1
ATOM 1495 O O . PHE A 1 183 ? -3.411 14.556 6.855 1.00 90.44 183 PHE A O 1
ATOM 1502 N N . PRO A 1 184 ? -4.410 14.489 8.883 1.00 92.31 184 PRO A N 1
ATOM 1503 C CA . PRO A 1 184 ? -3.548 13.440 9.424 1.00 92.31 184 PRO A CA 1
ATOM 1504 C C . PRO A 1 184 ? -3.629 12.169 8.584 1.00 92.31 184 PRO A C 1
ATOM 1506 O O . PRO A 1 184 ? -4.721 11.659 8.357 1.00 92.31 184 PRO A O 1
ATOM 1509 N N . ARG A 1 185 ? -2.488 11.635 8.149 1.00 93.06 185 ARG A N 1
ATOM 1510 C CA . ARG A 1 185 ? -2.445 10.408 7.333 1.00 93.06 185 ARG A CA 1
ATOM 1511 C C . ARG A 1 185 ? -1.964 9.206 8.120 1.00 93.06 185 ARG A C 1
ATOM 1513 O O . ARG A 1 185 ? -2.331 8.087 7.787 1.00 93.06 185 ARG A O 1
ATOM 1520 N N . LYS A 1 186 ? -1.198 9.417 9.191 1.00 95.81 186 LYS A N 1
ATOM 1521 C CA . LYS A 1 186 ? -0.694 8.331 10.027 1.00 95.81 186 LYS A CA 1
ATOM 1522 C C . LYS A 1 186 ? -1.617 8.018 11.193 1.00 95.81 186 LYS A C 1
ATOM 1524 O O . LYS A 1 186 ? -2.225 8.891 11.812 1.00 95.81 186 LYS A O 1
ATOM 1529 N N . TYR A 1 187 ? -1.598 6.750 11.580 1.00 97.56 187 TYR A N 1
ATOM 1530 C CA . TYR A 1 187 ? -2.257 6.240 12.784 1.00 97.56 187 TYR A CA 1
ATOM 1531 C C . TYR A 1 187 ? -1.846 6.968 14.071 1.00 97.56 187 TYR A C 1
ATOM 1533 O O . TYR A 1 187 ? -2.636 7.077 15.003 1.00 97.56 187 TYR A O 1
ATOM 1541 N N . ARG A 1 188 ? -0.607 7.463 14.133 1.00 97.56 188 ARG A N 1
ATOM 1542 C CA . ARG A 1 188 ? -0.074 8.190 15.295 1.00 97.56 188 ARG A CA 1
ATOM 1543 C C . ARG A 1 188 ? -0.533 9.652 15.379 1.00 97.56 188 ARG A C 1
ATOM 1545 O O . ARG A 1 188 ? -0.390 10.262 16.430 1.00 97.56 188 ARG A O 1
ATOM 1552 N N . GLU A 1 189 ? -1.013 10.213 14.269 1.00 96.06 1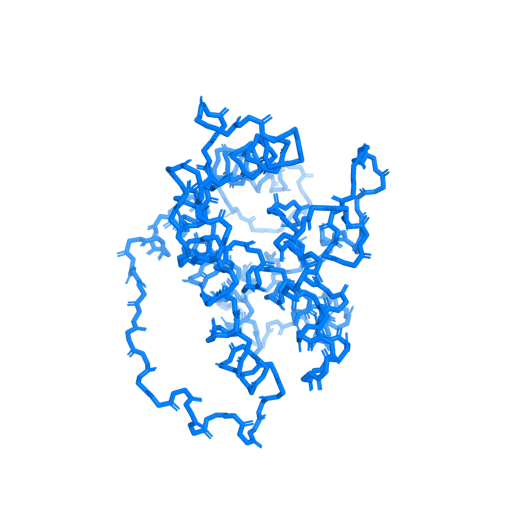89 GLU A N 1
ATOM 1553 C CA . GLU A 1 189 ? -1.367 11.635 14.122 1.00 96.06 189 GLU A CA 1
ATOM 1554 C C . GLU A 1 189 ? -2.882 11.867 14.183 1.00 96.06 189 GLU A C 1
ATOM 1556 O O . GLU A 1 189 ? -3.335 12.989 14.391 1.00 96.06 189 GLU A O 1
ATOM 1561 N N . THR A 1 190 ? -3.678 10.817 13.981 1.00 95.12 190 THR A N 1
ATOM 1562 C CA . THR A 1 190 ? -5.139 10.910 13.976 1.00 95.12 190 THR A CA 1
ATOM 1563 C C . THR A 1 190 ? -5.726 10.988 15.384 1.00 95.12 190 THR A C 1
ATOM 1565 O O . THR A 1 190 ? -5.237 10.370 16.330 1.00 95.12 190 THR A O 1
ATOM 1568 N N . THR A 1 191 ? -6.838 11.709 15.507 1.00 94.69 191 THR A N 1
ATOM 1569 C CA . THR A 1 191 ? -7.663 11.771 16.720 1.00 94.69 191 THR A CA 1
ATOM 1570 C C . THR A 1 191 ? -8.773 10.718 16.734 1.00 94.69 191 THR A C 1
ATOM 1572 O O . THR A 1 191 ? -9.460 10.568 17.745 1.00 94.69 191 THR A O 1
ATOM 1575 N N . HIS A 1 192 ? -8.953 9.964 15.643 1.00 96.38 192 HIS A N 1
ATOM 1576 C CA . HIS A 1 192 ? -10.016 8.969 15.540 1.00 96.38 192 HIS A CA 1
ATOM 1577 C C . HIS A 1 192 ? -9.784 7.803 16.528 1.00 96.38 192 HIS A C 1
ATOM 1579 O O . HIS A 1 192 ? -8.716 7.173 16.500 1.00 96.38 192 HIS A O 1
ATOM 1585 N N . PRO A 1 193 ? -10.767 7.455 17.383 1.00 97.38 193 PRO A N 1
ATOM 1586 C CA . PRO A 1 193 ? -10.555 6.566 18.527 1.00 97.38 193 PRO A CA 1
ATOM 1587 C C . PRO A 1 193 ? -10.144 5.143 18.133 1.00 97.38 193 PRO A C 1
ATOM 1589 O O . PRO A 1 193 ? -9.280 4.559 18.790 1.00 97.38 193 PRO A O 1
ATOM 1592 N N . PHE A 1 194 ? -10.700 4.603 17.043 1.00 97.94 194 PHE A N 1
ATOM 1593 C CA . PHE A 1 194 ? -10.319 3.287 16.522 1.00 97.94 194 PHE A CA 1
ATOM 1594 C C . PHE A 1 194 ? -8.836 3.234 16.122 1.00 97.94 194 PHE A C 1
ATOM 1596 O O . PHE A 1 194 ? -8.086 2.402 16.634 1.00 97.94 194 PHE A O 1
ATOM 1603 N N . PHE A 1 195 ? -8.384 4.149 15.258 1.00 98.19 195 PHE A N 1
ATOM 1604 C CA . PHE A 1 195 ? -7.009 4.163 14.760 1.00 98.19 195 PHE A CA 1
ATOM 1605 C C . PHE A 1 195 ? -6.002 4.442 15.881 1.00 98.19 195 PHE A C 1
ATOM 1607 O O . PHE A 1 195 ? -4.992 3.745 15.984 1.00 98.19 195 PHE A O 1
ATOM 1614 N N . ALA A 1 196 ? -6.311 5.375 16.787 1.00 98.19 196 ALA A N 1
ATOM 1615 C CA . ALA A 1 196 ? -5.483 5.647 17.960 1.00 98.19 196 ALA A CA 1
ATOM 1616 C C . ALA A 1 196 ? -5.377 4.423 18.894 1.00 98.19 196 ALA A C 1
ATOM 1618 O O . ALA A 1 196 ? -4.313 4.129 19.450 1.00 98.19 196 ALA A O 1
ATOM 1619 N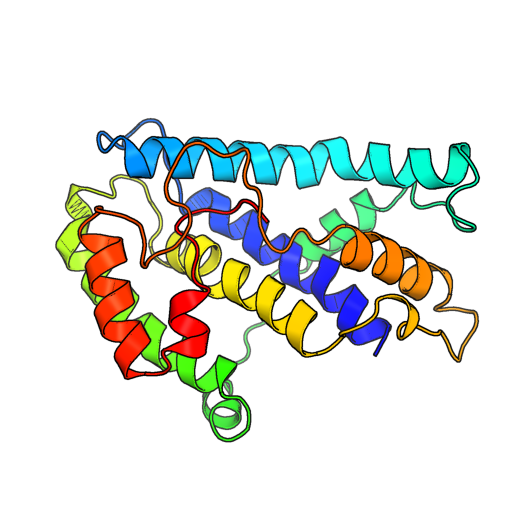 N . GLU A 1 197 ? -6.467 3.669 19.073 1.00 98.44 197 GLU A N 1
ATOM 1620 C CA . GLU A 1 197 ? -6.454 2.417 19.830 1.00 98.44 197 GLU A CA 1
ATOM 1621 C C . GLU A 1 197 ? -5.582 1.352 19.158 1.00 98.44 197 GLU A C 1
ATOM 1623 O O . GLU A 1 197 ? -4.718 0.777 19.830 1.00 98.44 197 GLU A O 1
ATOM 1628 N N . VAL A 1 198 ? -5.750 1.126 17.853 1.00 98.56 198 VAL A N 1
ATOM 1629 C CA . VAL A 1 198 ? -4.931 0.172 17.090 1.00 98.56 198 VAL A CA 1
ATOM 1630 C C . VAL A 1 198 ? -3.452 0.560 17.151 1.00 98.56 198 VAL A C 1
ATOM 1632 O O . VAL A 1 198 ? -2.620 -0.296 17.453 1.00 98.56 198 VAL A O 1
ATOM 1635 N N . TYR A 1 199 ? -3.117 1.840 16.962 1.00 98.69 199 TYR A N 1
ATOM 1636 C CA . TYR A 1 199 ? -1.743 2.342 17.019 1.00 98.69 199 TYR A CA 1
ATOM 1637 C C . TYR A 1 199 ? -1.062 2.032 18.352 1.00 98.69 199 TYR A C 1
ATOM 1639 O O . TYR A 1 199 ? 0.038 1.483 18.376 1.00 98.69 199 TYR A O 1
ATOM 1647 N N . ARG A 1 200 ? -1.724 2.318 19.483 1.00 98.69 200 ARG A N 1
ATOM 1648 C CA . ARG A 1 200 ? -1.158 2.039 20.815 1.00 98.69 200 ARG A CA 1
ATOM 1649 C C . ARG A 1 200 ? -0.829 0.563 21.002 1.00 98.69 200 ARG A C 1
ATOM 1651 O O . ARG A 1 200 ? 0.158 0.236 21.659 1.00 98.69 200 ARG A O 1
ATOM 1658 N N . ARG A 1 201 ? -1.653 -0.333 20.453 1.00 98.50 201 ARG A N 1
ATOM 1659 C CA . ARG A 1 201 ? -1.414 -1.778 20.531 1.00 98.50 201 ARG A CA 1
ATOM 1660 C C . ARG A 1 201 ? -0.305 -2.211 19.561 1.00 98.50 201 ARG A C 1
ATOM 1662 O O . ARG A 1 201 ? 0.595 -2.943 19.969 1.00 98.50 201 ARG A O 1
ATOM 1669 N N . ALA A 1 202 ? -0.305 -1.681 18.339 1.00 98.62 202 ALA A N 1
ATOM 1670 C CA . ALA A 1 202 ? 0.725 -1.901 17.325 1.00 98.62 202 ALA A CA 1
ATOM 1671 C C . ALA A 1 202 ? 2.120 -1.463 17.798 1.00 98.62 202 ALA A C 1
ATOM 1673 O O . ALA A 1 202 ? 3.082 -2.224 17.694 1.00 98.62 202 ALA A O 1
ATOM 1674 N N . ALA A 1 203 ? 2.228 -0.274 18.392 1.00 98.56 203 ALA A N 1
ATOM 1675 C CA . ALA A 1 203 ? 3.492 0.293 18.854 1.00 98.56 203 ALA A CA 1
ATOM 1676 C C . ALA A 1 203 ? 4.170 -0.553 19.946 1.00 98.56 203 ALA A C 1
ATOM 1678 O O . ALA A 1 203 ? 5.395 -0.553 20.046 1.00 98.56 203 ALA A O 1
ATOM 1679 N N . ARG A 1 204 ? 3.391 -1.321 20.723 1.00 98.62 204 ARG A N 1
ATOM 1680 C CA . ARG A 1 204 ? 3.914 -2.294 21.700 1.00 98.62 204 ARG A CA 1
ATOM 1681 C C . ARG A 1 204 ? 4.486 -3.553 21.047 1.00 98.62 204 ARG A C 1
ATOM 1683 O O . ARG A 1 204 ? 5.294 -4.230 21.670 1.00 98.62 204 ARG A O 1
ATOM 1690 N N . ILE A 1 205 ? 4.049 -3.893 19.832 1.00 98.38 205 ILE A N 1
ATOM 1691 C CA . ILE A 1 205 ? 4.577 -5.033 19.069 1.00 98.38 205 ILE A CA 1
ATOM 1692 C C . ILE A 1 205 ? 5.866 -4.618 18.360 1.00 98.38 205 ILE A C 1
ATOM 1694 O O . ILE A 1 205 ? 6.891 -5.275 18.510 1.00 98.38 205 ILE A O 1
ATOM 1698 N N . ASN A 1 206 ? 5.804 -3.544 17.570 1.00 98.44 206 ASN A N 1
ATOM 1699 C CA . ASN A 1 206 ? 6.950 -2.970 16.873 1.00 98.44 206 ASN A CA 1
ATOM 1700 C C . ASN A 1 206 ? 6.650 -1.505 16.537 1.00 98.44 206 ASN A C 1
ATOM 1702 O O . ASN A 1 206 ? 5.878 -1.215 15.621 1.00 98.44 206 ASN A O 1
ATOM 1706 N N . LYS A 1 207 ? 7.266 -0.574 17.273 1.00 98.25 207 LYS A N 1
ATOM 1707 C CA . LYS A 1 207 ? 7.036 0.862 17.077 1.00 98.25 207 LYS A CA 1
ATOM 1708 C C . LYS A 1 207 ? 7.433 1.335 15.676 1.00 98.25 207 LYS A C 1
ATOM 1710 O O . LYS A 1 207 ? 6.690 2.101 15.074 1.00 98.25 207 LYS A O 1
ATOM 1715 N N . ARG A 1 208 ? 8.555 0.844 15.137 1.00 97.50 208 ARG A N 1
ATOM 1716 C CA . ARG A 1 208 ? 9.055 1.247 13.812 1.00 97.50 208 ARG A CA 1
ATOM 1717 C C . ARG A 1 208 ? 8.035 0.959 12.709 1.00 97.50 208 ARG A C 1
ATOM 1719 O O . ARG A 1 208 ? 7.850 1.792 11.834 1.00 97.50 208 ARG A O 1
ATOM 1726 N N . LEU A 1 209 ? 7.379 -0.202 12.757 1.00 97.88 209 LEU A N 1
ATOM 1727 C CA . LEU A 1 209 ? 6.326 -0.564 11.801 1.00 97.88 209 LEU A CA 1
ATOM 1728 C C . LEU A 1 209 ? 5.016 0.184 12.091 1.00 97.88 209 LEU A C 1
ATOM 1730 O O . LEU A 1 209 ? 4.384 0.692 11.171 1.00 97.88 209 LEU A O 1
ATOM 1734 N N . ALA A 1 210 ? 4.629 0.317 13.362 1.00 98.31 210 ALA A N 1
ATOM 1735 C CA . ALA A 1 210 ? 3.409 1.032 13.747 1.00 98.31 210 ALA A CA 1
ATOM 1736 C C . ALA A 1 210 ? 3.412 2.509 13.318 1.00 98.31 210 ALA A C 1
ATOM 1738 O O . ALA A 1 210 ? 2.378 3.029 12.902 1.00 98.31 210 ALA A O 1
ATOM 1739 N N . ASP A 1 211 ? 4.572 3.169 13.375 1.00 97.06 211 ASP A N 1
ATOM 1740 C CA . ASP A 1 211 ? 4.757 4.557 12.933 1.00 97.06 211 ASP A CA 1
ATOM 1741 C C . ASP A 1 211 ? 4.474 4.756 11.435 1.00 97.06 211 ASP A C 1
ATOM 1743 O O . ASP A 1 211 ? 4.292 5.891 10.994 1.00 97.06 211 ASP A O 1
ATOM 1747 N N . GLN A 1 212 ? 4.437 3.667 10.661 1.00 96.19 212 GLN A N 1
ATOM 1748 C CA . GLN A 1 212 ? 4.307 3.693 9.208 1.00 96.19 212 GLN A CA 1
ATOM 1749 C C . GLN A 1 212 ? 2.905 3.351 8.715 1.00 96.19 212 GLN A C 1
ATOM 1751 O O . GLN A 1 212 ? 2.639 3.544 7.537 1.00 96.19 212 GLN A O 1
ATOM 1756 N N . MET A 1 213 ? 1.989 2.949 9.597 1.00 97.56 213 MET A N 1
ATOM 1757 C CA . MET A 1 213 ? 0.594 2.678 9.242 1.00 97.56 213 MET A CA 1
ATOM 1758 C C . MET A 1 213 ? -0.159 3.967 8.868 1.00 97.56 213 MET A C 1
ATOM 1760 O O . MET A 1 213 ? -0.108 4.954 9.616 1.00 97.56 213 MET A O 1
ATOM 1764 N N . ASP A 1 214 ? -0.884 3.949 7.746 1.00 96.50 214 ASP A N 1
ATOM 1765 C CA . ASP A 1 214 ? -1.692 5.070 7.253 1.00 96.50 214 ASP A CA 1
ATOM 1766 C C . ASP A 1 214 ? -3.185 4.781 7.388 1.00 96.50 214 ASP A C 1
ATOM 1768 O O . ASP A 1 214 ? -3.644 3.674 7.142 1.00 96.50 214 ASP A O 1
ATOM 1772 N N . ILE A 1 215 ? -3.975 5.794 7.723 1.00 96.88 215 ILE A N 1
ATOM 1773 C CA . ILE A 1 215 ? -5.428 5.659 7.897 1.00 96.88 215 ILE A CA 1
ATOM 1774 C C . ILE A 1 215 ? -6.199 5.557 6.569 1.00 96.88 215 ILE A C 1
ATOM 1776 O O . ILE A 1 215 ? -7.407 5.336 6.575 1.00 96.88 215 ILE A O 1
ATOM 1780 N N . CYS A 1 216 ? -5.516 5.724 5.433 1.00 95.75 216 CYS A N 1
ATOM 1781 C CA . CYS A 1 216 ? -6.080 5.634 4.088 1.00 95.75 216 CYS A CA 1
ATOM 1782 C C . CYS A 1 216 ? -4.988 5.362 3.046 1.00 95.75 216 CYS A C 1
ATOM 1784 O O . CYS A 1 216 ? -3.809 5.631 3.292 1.00 95.75 216 CYS A O 1
ATOM 1786 N N . ILE A 1 217 ? -5.389 4.901 1.861 1.00 94.81 217 ILE A N 1
ATOM 1787 C CA . ILE A 1 217 ? -4.480 4.732 0.724 1.00 94.81 217 ILE A CA 1
ATOM 1788 C C . ILE A 1 217 ? -4.210 6.088 0.079 1.00 94.81 217 ILE A C 1
ATOM 1790 O O . ILE A 1 217 ? -5.129 6.743 -0.415 1.00 94.81 217 ILE A O 1
ATOM 1794 N N . ILE A 1 218 ? -2.941 6.498 0.084 1.00 89.06 218 ILE A N 1
ATOM 1795 C CA . ILE A 1 218 ? -2.503 7.783 -0.475 1.00 89.06 218 ILE A CA 1
ATOM 1796 C C . ILE A 1 218 ? -0.998 7.811 -0.801 1.00 89.06 218 ILE A C 1
ATOM 1798 O O . ILE A 1 218 ? -0.373 8.867 -0.790 1.00 89.06 218 ILE A O 1
ATOM 1802 N N . LYS A 1 219 ? -0.386 6.650 -1.011 1.00 80.00 219 LYS A N 1
ATOM 1803 C CA . LYS A 1 219 ? 1.031 6.507 -1.358 1.00 80.00 219 LYS A CA 1
ATOM 1804 C C . LYS A 1 219 ? 1.158 5.523 -2.501 1.00 80.00 219 LYS A C 1
ATOM 1806 O O . LYS A 1 219 ? 0.255 4.664 -2.614 1.00 80.00 219 LYS A O 1
#

Foldseek 3Di:
DLVVLLCCVALNQLQLLVLLLQQADLPPAPDPVRNVQNVQSVVVNCCVQPVVLVVQQVCVVVVVDPDGSNPVNVSNVCSNVVDDDDDPCLVVCLVVDLLSVLLVVLLVVLVVLCVVCVVNRPSGDSVSQCSFFQVNLLSLVVVCVVDVALVVLDDPDPVSVVSSRVSSVVNVPDDPDDPPDPDAFALCRDPDPSSVSSLVVSCVSPVVSSRRTTSHDDD

Solvent-accessible surface area (backbone atoms only — not comparable to full-atom values): 11962 Å² total; per-residue (Å²): 107,49,68,62,54,44,38,39,67,28,51,47,44,46,41,35,53,64,43,22,58,46,27,37,36,58,87,65,33,84,50,70,68,60,27,50,29,20,50,44,27,52,51,46,49,48,42,60,66,70,44,42,37,57,52,42,31,44,34,28,78,71,66,75,38,97,53,83,36,68,62,48,56,59,51,44,52,49,17,48,74,68,54,85,80,88,70,87,63,56,73,73,41,30,88,78,29,70,65,50,39,44,53,65,57,41,49,62,54,42,53,61,44,44,70,74,45,41,91,69,42,42,79,38,38,69,66,21,30,46,33,24,19,45,50,44,32,45,50,58,52,50,48,53,75,75,48,85,52,45,80,73,42,66,56,91,50,75,92,42,38,59,51,14,53,51,46,27,55,55,53,69,63,60,63,96,68,73,86,86,55,97,61,70,50,33,26,85,65,41,85,52,67,59,47,38,52,42,33,62,56,31,38,73,76,40,43,79,63,32,71,49,23,20,68,38,46,82,123

pLDDT: mean 93.8, std 4.23, range [77.0, 98.69]

Radius of gyration: 17.96 Å; Cα contacts (8 Å, |Δi|>4): 265; chains: 1; bounding box: 44×40×48 Å

Mean predicted aligned error: 3.46 Å

Sequence (219 aa):
MVLVFFHTIFAGHVKLHAMANWGVNHMLIEDSVLQRCAVTTTAYNFFGHTRFPAYARAWYRLGVSAHDFSRIDQVIDHGVKAGVRAHSETRQLMRHSDLCNFVVKIRKQFMRAFEKHEERMLGIDMEALFVGTVLHSLDHQHFEWNIEDPLWLVPVCPDFAALAEFGRFVHAGFLKDIWTVPFPRKYRETTHPFFAEVYRRAARINKRLADQMDICIIK

Organism: NCBI:txid1333877

Secondary structure (DSSP, 8-state):
-HHHHHIIIIIIHHHHHHHHGGG--TTT---HHHHHHHHHHHHHHHHHHHTHHHHHHHHHHTTS-SS--TTHHHHHHHHHHT-PPP-TTHHHHTTT-HHHHHHHHHHHHHHHHHHHTGGGSTT--HHHHHIIIIIHHHHHHHHHHH-SSGGG---SSGGGHHHHHHHHHHHHT--S--TT--S--BTTT---HHHHHHHHHHHHH-HHHHTT-BSS---